Protein AF-A0A938VYP3-F1 (afdb_monomer)

Nearest PDB structures (foldseek):
  6oap-assembly1_A  TM=8.397E-01  e=4.674E-11  [Leptolyngbya] sp. JSC-1
  5w10-assembly2_C  TM=7.788E-01  e=7.130E-11  Leptospira interrogans serovar Copenhageni str. Fiocruz L1-130
  5w10-assembly1_D  TM=7.719E-01  e=9.076E-11  Leptospira interrogans serovar Copenhageni str. Fiocruz L1-130
  5w10-assembly2_B  TM=7.908E-01  e=1.024E-10  Leptospira interrogans serovar Copenhageni str. Fiocruz L1-130
  2qyb-assembly1_A-2  TM=8.464E-01  e=1.343E-07  Geobacter sulfurreducens PCA

Secondary structure (DSSP, 8-state):
-----HHHHHHHHHHHHHHHHHHHTS---HHHHHHHHHHHHHHHTT-SEEEEEEEPTTSSEEEEEEEES--HHHHTT-PEEGGG-HHHHHHHHH-S-EEES-TTT-TT-TTHHHHHHTT--EEEEEEEEETTEEEEEEEEEESS--PPPHHHHHHHHHHHHHHHHHHHHHHHHHHHHHHHHHHHHHHHTS-SS--

Foldseek 3Di:
DDDPDVVVLVVLLVVLLVVLVVLLPDPDDLLVSQQCLFVSLCVNVVAQKKFWWFQDPVNFWTATSYMDNFDPVLNPPGTDGCVQQQLFVCQQVVQAKDKDQALCPDNNGNCSPSCVVRQFGIKIWGFQDDPNGGGTIMITTHNHRDDQDPVSRVSRNSSSPSSSSSVVVNVVVVVVVVVVVVVVVVVVVDDDPDD

Structure (mmCIF, N/CA/C/O backbone):
data_AF-A0A938VYP3-F1
#
_entry.id   AF-A0A938VYP3-F1
#
loop_
_atom_site.group_PDB
_atom_site.id
_atom_site.type_symbol
_atom_site.label_atom_id
_atom_site.label_alt_id
_atom_site.label_comp_id
_atom_site.label_asym_id
_atom_site.label_entity_id
_atom_site.label_seq_id
_atom_site.pdbx_PDB_ins_code
_atom_site.Cartn_x
_atom_site.Cartn_y
_atom_site.Cartn_z
_atom_site.occupancy
_atom_site.B_iso_or_equiv
_atom_site.auth_seq_id
_atom_site.auth_comp_id
_atom_site.auth_asym_id
_atom_site.auth_atom_id
_atom_site.pdbx_PDB_model_num
ATOM 1 N N . MET A 1 1 ? -26.105 19.166 12.335 1.00 37.31 1 MET A N 1
ATOM 2 C CA . MET A 1 1 ? -26.816 18.684 11.136 1.00 37.31 1 MET A CA 1
ATOM 3 C C . MET A 1 1 ? -26.217 19.411 9.951 1.00 37.31 1 MET A C 1
ATOM 5 O O . MET A 1 1 ? -26.575 20.551 9.701 1.00 37.31 1 MET A O 1
ATOM 9 N N . THR A 1 2 ? -25.214 18.813 9.322 1.00 44.12 2 THR A N 1
ATOM 10 C CA . THR A 1 2 ? -24.699 19.240 8.019 1.00 44.12 2 THR A CA 1
ATOM 11 C C . THR A 1 2 ? -25.187 18.185 7.047 1.00 44.12 2 THR A C 1
ATOM 13 O O . THR A 1 2 ? -24.700 17.058 7.078 1.00 44.12 2 THR A O 1
ATOM 16 N N . GLU A 1 3 ? -26.239 18.509 6.302 1.00 46.25 3 GLU A N 1
ATOM 17 C CA . GLU A 1 3 ? -26.672 17.700 5.167 1.00 46.25 3 GLU A CA 1
ATOM 18 C C . GLU A 1 3 ? -25.554 17.753 4.129 1.00 46.25 3 GLU A C 1
ATOM 20 O O . GLU A 1 3 ? -25.252 18.806 3.564 1.00 46.25 3 GLU A O 1
ATOM 25 N N . ASP A 1 4 ? -24.876 16.624 3.970 1.00 53.06 4 ASP A N 1
ATOM 26 C CA . ASP A 1 4 ? -23.821 16.452 2.989 1.00 53.06 4 ASP A CA 1
ATOM 27 C C . ASP A 1 4 ? -24.499 16.344 1.616 1.00 53.06 4 ASP A C 1
ATOM 29 O O . ASP A 1 4 ? -25.241 15.398 1.348 1.00 53.06 4 ASP A O 1
ATOM 33 N N . ASN A 1 5 ? -24.366 17.389 0.794 1.00 54.16 5 ASN A N 1
ATOM 34 C CA . ASN A 1 5 ? -25.078 17.500 -0.478 1.00 54.16 5 ASN A CA 1
ATOM 35 C C . ASN A 1 5 ? -24.490 16.493 -1.490 1.00 54.16 5 ASN A C 1
ATOM 37 O O . ASN A 1 5 ? -23.339 16.682 -1.903 1.00 54.16 5 ASN A O 1
ATOM 41 N N . PRO A 1 6 ? -25.244 15.474 -1.943 1.00 53.16 6 PRO A N 1
ATOM 42 C CA . PRO A 1 6 ? -24.722 14.405 -2.800 1.00 53.16 6 PRO A CA 1
ATOM 43 C C . PRO A 1 6 ? -24.136 14.910 -4.129 1.00 53.16 6 PRO A C 1
ATOM 45 O O . PRO A 1 6 ? -23.194 14.317 -4.650 1.00 53.16 6 PRO A O 1
ATOM 48 N N . GLU A 1 7 ? -24.609 16.049 -4.647 1.00 52.50 7 GLU A N 1
ATOM 49 C CA . GLU A 1 7 ? -24.046 16.673 -5.854 1.00 52.50 7 GLU A CA 1
ATOM 50 C C . GLU A 1 7 ? -22.657 17.296 -5.630 1.00 52.50 7 GLU A C 1
ATOM 52 O O . GLU A 1 7 ? -21.813 17.245 -6.524 1.00 52.50 7 GLU A O 1
ATOM 57 N N . ARG A 1 8 ? -22.371 17.848 -4.437 1.00 56.66 8 ARG A N 1
ATOM 58 C CA . ARG A 1 8 ? -21.027 18.375 -4.107 1.00 56.66 8 ARG A CA 1
ATOM 59 C C . ARG A 1 8 ? -20.023 17.246 -3.926 1.00 56.66 8 ARG A C 1
ATOM 61 O O . ARG A 1 8 ? -18.908 17.354 -4.421 1.00 56.66 8 ARG A O 1
ATOM 68 N N . ILE A 1 9 ? -20.449 16.167 -3.276 1.00 59.59 9 ILE A N 1
ATOM 69 C CA . ILE A 1 9 ? -19.641 14.964 -3.061 1.00 59.59 9 ILE A CA 1
ATOM 70 C C . ILE A 1 9 ? -19.257 14.333 -4.410 1.00 59.59 9 ILE A C 1
ATOM 72 O O . ILE A 1 9 ? -18.089 14.042 -4.656 1.00 59.59 9 ILE A O 1
ATOM 76 N N . SER A 1 10 ? -20.220 14.203 -5.330 1.00 61.88 10 SER A N 1
ATOM 77 C CA . SER A 1 10 ? -19.967 13.677 -6.678 1.00 61.88 10 SER A CA 1
ATOM 78 C C . SER A 1 10 ? -19.008 14.551 -7.498 1.00 61.88 10 SER A C 1
ATOM 80 O O . SER A 1 10 ? -18.251 14.021 -8.311 1.00 61.88 10 SER A O 1
ATOM 82 N N . CYS A 1 11 ? -19.031 15.872 -7.301 1.00 61.53 11 CYS A N 1
ATOM 83 C CA . CYS A 1 11 ? -18.150 16.808 -8.000 1.00 61.53 11 CYS A CA 1
ATOM 84 C C . CYS A 1 11 ? -16.711 16.747 -7.456 1.00 61.53 11 CYS A C 1
ATOM 86 O O . CYS A 1 11 ? -15.765 16.670 -8.236 1.00 61.53 11 CYS A O 1
ATOM 88 N N . ASP A 1 12 ? -16.542 16.666 -6.132 1.00 70.94 12 ASP A N 1
ATOM 89 C CA . ASP A 1 12 ? -15.226 16.502 -5.493 1.00 70.94 12 ASP A CA 1
ATOM 90 C C . ASP A 1 12 ? -14.566 15.162 -5.860 1.00 70.94 12 ASP A C 1
ATOM 92 O O . ASP A 1 12 ? -13.354 15.099 -6.102 1.00 70.94 12 ASP A O 1
ATOM 96 N N . TYR A 1 13 ? -15.349 14.082 -5.965 1.00 71.31 13 TYR A N 1
ATOM 97 C CA . TYR A 1 13 ? -14.835 12.795 -6.438 1.00 71.31 13 TYR A CA 1
ATOM 98 C C . TYR A 1 13 ? -14.432 12.834 -7.908 1.00 71.31 13 TYR A C 1
ATOM 100 O O . TYR A 1 13 ? -13.392 12.277 -8.266 1.00 71.31 13 TYR A O 1
ATOM 108 N N . PHE A 1 14 ? -15.204 13.521 -8.751 1.00 75.31 14 PHE A N 1
ATOM 109 C CA . PHE A 1 14 ? -14.860 13.690 -10.156 1.00 75.31 14 PHE A CA 1
ATOM 110 C C . PHE A 1 14 ? -13.583 14.517 -10.331 1.00 75.31 14 PHE A C 1
ATOM 112 O O . PHE A 1 14 ? -12.704 14.108 -11.081 1.00 75.31 14 PHE A O 1
ATOM 119 N N . GLU A 1 15 ? -13.424 15.619 -9.597 1.00 73.62 15 GLU A N 1
ATOM 120 C CA . GLU A 1 15 ? -12.201 16.434 -9.616 1.00 73.62 15 GLU A CA 1
ATOM 121 C C . GLU A 1 15 ? -10.982 15.655 -9.110 1.00 73.62 15 GLU A C 1
ATOM 123 O O . GLU A 1 15 ? -9.895 15.734 -9.687 1.00 73.62 15 GLU A O 1
ATOM 128 N N . THR A 1 16 ? -11.162 14.825 -8.080 1.00 75.38 16 THR A N 1
ATOM 129 C CA . THR A 1 16 ? -10.102 13.938 -7.582 1.00 75.38 16 THR A CA 1
ATOM 130 C C . THR A 1 16 ? -9.709 12.909 -8.641 1.00 75.38 16 THR A C 1
ATOM 132 O O . THR A 1 16 ? -8.526 12.766 -8.959 1.00 75.38 16 THR A O 1
ATOM 135 N N . LEU A 1 17 ? -10.689 12.224 -9.237 1.00 78.50 17 LEU A N 1
ATOM 136 C CA . LEU A 1 17 ? -10.468 11.233 -10.289 1.00 78.50 17 LEU A CA 1
ATOM 137 C C . LEU A 1 17 ? -9.818 11.864 -11.526 1.00 78.50 17 LEU A C 1
ATOM 139 O O . LEU A 1 17 ? -8.884 11.304 -12.097 1.00 78.50 17 LEU A O 1
ATOM 143 N N . TYR A 1 18 ? -10.276 13.050 -11.914 1.00 70.62 18 TYR A N 1
ATOM 144 C CA . TYR A 1 18 ? -9.763 13.804 -13.048 1.00 70.62 18 TYR A CA 1
ATOM 145 C C . TYR A 1 18 ? -8.333 14.300 -12.805 1.00 70.62 18 TYR A C 1
ATOM 147 O O . TYR A 1 18 ? -7.473 14.174 -13.682 1.00 70.62 18 TYR A O 1
ATOM 155 N N . GLY A 1 19 ? -8.036 14.781 -11.596 1.00 68.44 19 GLY A N 1
ATOM 156 C CA . GLY A 1 19 ? -6.684 15.127 -11.166 1.00 68.44 19 GLY A CA 1
ATOM 157 C C . GLY A 1 19 ? -5.733 13.933 -11.249 1.00 68.44 19 GLY A C 1
ATOM 158 O O . GLY A 1 19 ? -4.632 14.054 -11.794 1.00 68.44 19 GLY A O 1
ATOM 159 N N . VAL A 1 20 ? -6.176 12.759 -10.789 1.00 71.56 20 VAL A N 1
ATOM 160 C CA . VAL A 1 20 ? -5.411 11.509 -10.898 1.00 71.56 20 VAL A CA 1
ATOM 161 C C . VAL A 1 20 ? -5.222 11.111 -12.366 1.00 71.56 20 VAL A C 1
ATOM 163 O O . VAL A 1 20 ? -4.089 10.902 -12.792 1.00 71.56 20 VAL A O 1
ATOM 166 N N . ALA A 1 21 ? -6.282 11.083 -13.176 1.00 62.66 21 ALA A N 1
ATOM 167 C CA . ALA A 1 21 ? -6.223 10.683 -14.584 1.00 62.66 21 ALA A CA 1
ATOM 168 C C . ALA A 1 21 ? -5.298 11.581 -15.425 1.00 62.66 21 ALA A C 1
ATOM 170 O O . ALA A 1 21 ? -4.508 11.092 -16.235 1.00 62.66 21 ALA A O 1
ATOM 171 N N . ARG A 1 22 ? -5.337 12.900 -15.202 1.00 57.78 22 ARG A N 1
ATOM 172 C CA . ARG A 1 22 ? -4.443 13.859 -15.869 1.00 57.78 22 ARG A CA 1
ATOM 173 C C . ARG A 1 22 ? -2.982 13.658 -15.463 1.00 57.78 22 ARG A C 1
ATOM 175 O O . ARG A 1 22 ? -2.087 13.819 -16.288 1.00 57.78 22 ARG A O 1
ATOM 182 N N . THR A 1 23 ? -2.750 13.291 -14.209 1.00 59.72 23 THR A N 1
ATOM 183 C CA . THR A 1 23 ? -1.413 13.062 -13.653 1.00 59.72 23 THR A CA 1
ATOM 184 C C . THR A 1 23 ? -0.774 11.805 -14.235 1.00 59.72 23 THR A C 1
ATOM 186 O O . THR A 1 23 ? 0.379 11.854 -14.661 1.00 59.72 23 THR A O 1
ATOM 189 N N . VAL A 1 24 ? -1.545 10.717 -14.342 1.00 60.44 24 VAL A N 1
ATOM 190 C CA . VAL A 1 24 ? -1.126 9.448 -14.966 1.00 60.44 24 VAL A CA 1
ATOM 191 C C . VAL A 1 24 ? -0.651 9.643 -16.414 1.00 60.44 24 VAL A C 1
ATOM 193 O O . VAL A 1 24 ? 0.182 8.879 -16.891 1.00 60.44 24 VAL A O 1
ATOM 196 N N . ASN A 1 25 ? -1.142 10.677 -17.104 1.00 50.16 25 ASN A N 1
ATOM 197 C CA . ASN A 1 25 ? -0.875 10.931 -18.521 1.00 50.16 25 ASN A CA 1
ATOM 198 C C . ASN A 1 25 ? 0.228 11.980 -18.788 1.00 50.16 25 ASN A C 1
ATOM 200 O O . ASN A 1 25 ? 0.445 12.385 -19.928 1.00 50.16 25 ASN A O 1
ATOM 204 N N . SER A 1 26 ? 0.921 12.463 -17.753 1.00 44.84 26 SER A N 1
ATOM 205 C CA . SER A 1 26 ? 2.031 13.414 -17.902 1.00 44.84 26 SER A CA 1
ATOM 206 C C . SER A 1 26 ? 3.374 12.716 -17.691 1.00 44.84 26 SER A C 1
ATOM 208 O O . SER A 1 26 ? 3.468 11.794 -16.888 1.00 44.84 26 SER A O 1
ATOM 210 N N . SER A 1 27 ? 4.416 13.148 -18.408 1.00 48.34 27 SER A N 1
ATOM 211 C CA . SER A 1 27 ? 5.794 12.623 -18.353 1.00 48.34 27 SER A CA 1
ATOM 212 C C . SER A 1 27 ? 6.515 12.927 -17.025 1.00 48.34 27 SER A C 1
ATOM 214 O O . SER A 1 27 ? 7.671 13.354 -17.019 1.00 48.34 27 SER A O 1
ATOM 216 N N . LEU A 1 28 ? 5.807 12.810 -15.905 1.00 52.75 28 LEU A N 1
ATOM 217 C CA . LEU A 1 28 ? 6.298 13.058 -14.563 1.00 52.75 28 LEU A CA 1
ATOM 218 C C . LEU A 1 28 ? 6.982 11.808 -14.019 1.00 52.75 28 LEU A C 1
ATOM 220 O O . LEU A 1 28 ? 6.577 10.677 -14.283 1.00 52.75 28 LEU A O 1
ATOM 224 N N . ASP A 1 29 ? 8.019 12.055 -13.226 1.00 69.69 29 ASP A N 1
ATOM 225 C CA . ASP A 1 29 ? 8.652 11.071 -12.361 1.00 69.69 29 ASP A CA 1
ATOM 226 C C . ASP A 1 29 ? 7.563 10.302 -11.597 1.00 69.69 29 ASP A C 1
ATOM 228 O O . ASP A 1 29 ? 6.769 10.894 -10.859 1.00 69.69 29 ASP A O 1
ATOM 232 N N . VAL A 1 30 ? 7.516 8.985 -11.801 1.00 75.00 30 VAL A N 1
ATOM 233 C CA . VAL A 1 30 ? 6.558 8.057 -11.185 1.00 75.00 30 VAL A CA 1
ATOM 234 C C . VAL A 1 30 ? 6.438 8.332 -9.690 1.00 75.00 30 VAL A C 1
ATOM 236 O O . VAL A 1 30 ? 5.334 8.346 -9.152 1.00 75.00 30 VAL A O 1
ATOM 239 N N . MET A 1 31 ? 7.548 8.655 -9.024 1.00 75.62 31 MET A N 1
ATOM 240 C CA . MET A 1 31 ? 7.572 8.953 -7.595 1.00 75.62 31 MET A CA 1
ATOM 241 C C . MET A 1 31 ? 6.709 10.164 -7.225 1.00 75.62 31 MET A C 1
ATOM 243 O O . MET A 1 31 ? 6.033 10.140 -6.196 1.00 75.62 31 MET A O 1
ATOM 247 N N . GLN A 1 32 ? 6.670 11.203 -8.064 1.00 82.25 32 GLN A N 1
ATOM 248 C CA . GLN A 1 32 ? 5.808 12.368 -7.844 1.00 82.25 32 GLN A CA 1
ATOM 249 C C . GLN A 1 32 ? 4.329 12.003 -7.981 1.00 82.25 32 GLN A C 1
ATOM 251 O O . GLN A 1 32 ? 3.513 12.446 -7.172 1.00 82.25 32 GLN A O 1
ATOM 256 N N . ILE A 1 33 ? 3.989 11.150 -8.951 1.00 84.19 33 ILE A N 1
ATOM 257 C CA . ILE A 1 33 ? 2.624 10.646 -9.141 1.00 84.19 33 ILE A CA 1
ATOM 258 C C . ILE A 1 33 ? 2.182 9.843 -7.916 1.00 84.19 33 ILE A C 1
ATOM 260 O O . ILE A 1 33 ? 1.134 10.131 -7.337 1.00 84.19 33 ILE A O 1
ATOM 264 N N . LEU A 1 34 ? 3.000 8.886 -7.469 1.00 87.50 34 LEU A N 1
ATOM 265 C CA . LEU A 1 34 ? 2.686 8.078 -6.288 1.00 87.50 34 LEU A CA 1
ATOM 266 C C . LEU A 1 34 ? 2.541 8.943 -5.035 1.00 87.50 34 LEU A C 1
ATOM 268 O O . LEU A 1 34 ? 1.649 8.696 -4.223 1.00 87.50 34 LEU A O 1
ATOM 272 N N . GLN A 1 35 ? 3.379 9.973 -4.890 1.00 91.19 35 GLN A N 1
ATOM 273 C CA . GLN A 1 35 ? 3.303 10.895 -3.762 1.00 91.19 35 GLN A CA 1
ATOM 274 C C . GLN A 1 35 ? 2.012 11.724 -3.777 1.00 91.19 35 GLN A C 1
ATOM 276 O O . GLN A 1 35 ? 1.383 11.874 -2.727 1.00 91.19 35 GLN A O 1
ATOM 281 N N . MET A 1 36 ? 1.595 12.220 -4.946 1.00 90.56 36 MET A N 1
ATOM 282 C CA . MET A 1 36 ? 0.323 12.931 -5.098 1.00 90.56 36 MET A CA 1
ATOM 283 C C . MET A 1 36 ? -0.870 12.025 -4.801 1.00 90.56 36 MET A C 1
ATOM 285 O O . MET A 1 36 ? -1.791 12.441 -4.103 1.00 90.56 36 MET A O 1
ATOM 289 N N . ILE A 1 37 ? -0.839 10.774 -5.265 1.00 92.69 37 ILE A N 1
ATOM 290 C CA . ILE A 1 37 ? -1.899 9.799 -4.999 1.00 92.69 37 ILE A CA 1
ATOM 291 C C . ILE A 1 37 ? -2.088 9.609 -3.494 1.00 92.69 37 ILE A C 1
ATOM 293 O O . ILE A 1 37 ? -3.204 9.761 -2.991 1.00 92.69 37 ILE A O 1
ATOM 297 N N . VAL A 1 38 ? -1.017 9.310 -2.750 1.00 95.62 38 VAL A N 1
ATOM 298 C CA . VAL A 1 38 ? -1.146 9.052 -1.307 1.00 95.62 38 VAL A CA 1
ATOM 299 C C . VAL A 1 38 ? -1.579 10.300 -0.535 1.00 95.62 38 VAL A C 1
ATOM 301 O O . VAL A 1 38 ? -2.366 10.172 0.402 1.00 95.62 38 VAL A O 1
ATOM 304 N N . SER A 1 39 ? -1.138 11.505 -0.921 1.00 96.44 39 SER A N 1
ATOM 305 C CA . SER A 1 39 ? -1.596 12.732 -0.256 1.00 96.44 39 SER A CA 1
ATOM 306 C C . SER A 1 39 ? -3.059 13.049 -0.566 1.00 96.44 39 SER A C 1
ATOM 308 O O . SER A 1 39 ? -3.822 13.325 0.356 1.00 96.44 39 SER A O 1
ATOM 310 N N . SER A 1 40 ? -3.480 12.950 -1.830 1.00 94.25 40 SER A N 1
ATOM 311 C CA . SER A 1 40 ? -4.872 13.192 -2.233 1.00 94.25 40 SER A CA 1
ATOM 312 C C . SER A 1 40 ? -5.830 12.183 -1.603 1.00 94.25 40 SER A C 1
ATOM 314 O O . SER A 1 40 ? -6.857 12.581 -1.066 1.00 94.25 40 SER A O 1
ATOM 316 N N . THR A 1 41 ? -5.457 10.900 -1.566 1.00 95.62 41 THR A N 1
ATOM 317 C CA . THR A 1 41 ? -6.257 9.843 -0.919 1.00 95.62 41 THR A CA 1
ATOM 318 C C . THR A 1 41 ? -6.453 10.124 0.567 1.00 95.62 41 THR A C 1
ATOM 320 O O . THR A 1 41 ? -7.566 10.037 1.082 1.00 95.62 41 THR A O 1
ATOM 323 N N . ALA A 1 42 ? -5.370 10.478 1.271 1.00 96.94 42 ALA A N 1
ATOM 324 C CA . ALA A 1 42 ? -5.439 10.745 2.702 1.00 96.94 42 ALA A CA 1
ATOM 325 C C . ALA A 1 42 ? -6.345 11.943 3.022 1.00 96.94 42 ALA A C 1
ATOM 327 O O . ALA A 1 42 ? -7.121 11.886 3.977 1.00 96.94 42 ALA A O 1
ATOM 328 N N . ASN A 1 43 ? -6.264 12.996 2.203 1.00 95.75 43 ASN A N 1
ATOM 329 C CA . ASN A 1 43 ? -7.073 14.200 2.353 1.00 95.75 43 ASN A CA 1
ATOM 330 C C . ASN A 1 43 ? -8.549 13.943 2.020 1.00 95.75 43 ASN A C 1
ATOM 332 O O . ASN A 1 43 ? -9.409 14.294 2.823 1.00 95.75 43 ASN A O 1
ATOM 336 N N . ALA A 1 44 ? -8.842 13.284 0.893 1.00 93.44 44 ALA A N 1
ATOM 337 C CA . ALA A 1 44 ? -10.210 12.996 0.453 1.00 93.44 44 ALA A CA 1
ATOM 338 C C . ALA A 1 44 ? -10.987 12.152 1.477 1.00 93.44 44 ALA A C 1
ATOM 340 O O . ALA A 1 44 ? -12.147 12.426 1.761 1.00 93.44 44 ALA A O 1
ATOM 341 N N . LEU A 1 45 ? -10.327 11.167 2.093 1.00 94.94 45 LEU A N 1
ATOM 342 C CA . LEU A 1 45 ? -10.935 10.310 3.118 1.00 94.94 45 LEU A CA 1
ATOM 343 C C . LEU A 1 45 ? -10.850 10.903 4.536 1.00 94.94 45 LEU A C 1
ATOM 345 O O . LEU A 1 45 ? -11.366 10.312 5.486 1.00 94.94 45 LEU A O 1
ATOM 349 N N . SER A 1 46 ? -10.179 12.049 4.709 1.00 95.62 46 SER A N 1
ATOM 350 C CA . SER A 1 46 ? -9.903 12.665 6.017 1.00 95.62 46 SER A CA 1
ATOM 351 C C . SER A 1 46 ? -9.284 11.687 7.028 1.00 95.62 46 SER A C 1
ATOM 353 O O . SER A 1 46 ? -9.658 11.633 8.203 1.00 95.62 46 SER A O 1
ATOM 355 N N . VAL A 1 47 ? -8.328 10.879 6.568 1.00 97.56 47 VAL A N 1
ATOM 356 C CA . VAL A 1 47 ? -7.666 9.848 7.379 1.00 97.56 47 VAL A CA 1
ATOM 357 C C . VAL A 1 47 ? -6.319 10.326 7.927 1.00 97.56 47 VAL A C 1
ATOM 359 O O . VAL A 1 47 ? -5.822 11.399 7.592 1.00 97.56 47 VAL A O 1
ATOM 362 N N . LYS A 1 48 ? -5.687 9.529 8.800 1.00 97.50 48 LYS A N 1
ATOM 363 C CA . LYS A 1 48 ? -4.369 9.864 9.363 1.00 97.50 48 LYS A CA 1
ATOM 364 C C . LYS A 1 48 ? -3.301 9.954 8.288 1.00 97.50 48 LYS A C 1
ATOM 366 O O . LYS A 1 48 ? -2.466 10.856 8.325 1.00 97.50 48 LYS A O 1
ATOM 371 N N . ALA A 1 49 ? -3.269 8.934 7.446 1.00 98.06 49 ALA A N 1
ATOM 372 C CA . ALA A 1 49 ? -2.160 8.668 6.563 1.00 98.06 49 ALA A CA 1
ATOM 373 C C . ALA A 1 49 ? -2.587 7.742 5.428 1.00 98.06 49 ALA A C 1
ATOM 375 O O . ALA A 1 49 ? -3.578 7.016 5.532 1.00 98.06 49 ALA A O 1
ATOM 376 N N . CYS A 1 50 ? -1.768 7.716 4.385 1.00 98.12 50 CYS A N 1
ATOM 377 C CA . CYS A 1 50 ? -1.871 6.763 3.294 1.00 98.12 50 CYS A CA 1
ATOM 378 C C . CYS A 1 50 ? -0.466 6.346 2.843 1.00 98.12 50 CYS A C 1
ATOM 380 O O . CYS A 1 50 ? 0.485 7.126 2.945 1.00 98.12 50 CYS A O 1
ATOM 382 N N . SER A 1 51 ? -0.302 5.114 2.368 1.00 97.19 51 SER A N 1
ATOM 383 C CA . SER A 1 51 ? 0.963 4.658 1.792 1.00 97.19 51 SER A CA 1
ATOM 384 C C . SER A 1 51 ? 0.766 3.652 0.677 1.00 97.19 51 SER A C 1
ATOM 386 O O . SER A 1 51 ? -0.086 2.777 0.788 1.00 97.19 51 SER A O 1
ATOM 388 N N . LEU A 1 52 ? 1.657 3.695 -0.304 1.00 96.44 52 LEU A N 1
ATOM 389 C CA . LEU A 1 52 ? 1.838 2.654 -1.303 1.00 96.44 52 LEU A CA 1
ATOM 390 C C . LEU A 1 52 ? 3.049 1.805 -0.921 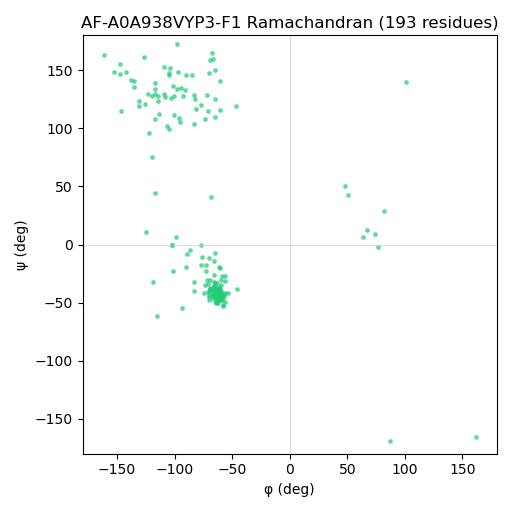1.00 96.44 52 LEU A C 1
ATOM 392 O O . LEU A 1 52 ? 4.145 2.334 -0.691 1.00 96.44 52 LEU A O 1
ATOM 396 N N . ARG A 1 53 ? 2.859 0.487 -0.873 1.00 95.38 53 ARG A N 1
ATOM 397 C CA . ARG A 1 53 ? 3.950 -0.480 -0.766 1.00 95.38 53 ARG A CA 1
ATOM 398 C C . ARG A 1 53 ? 3.991 -1.363 -2.001 1.00 95.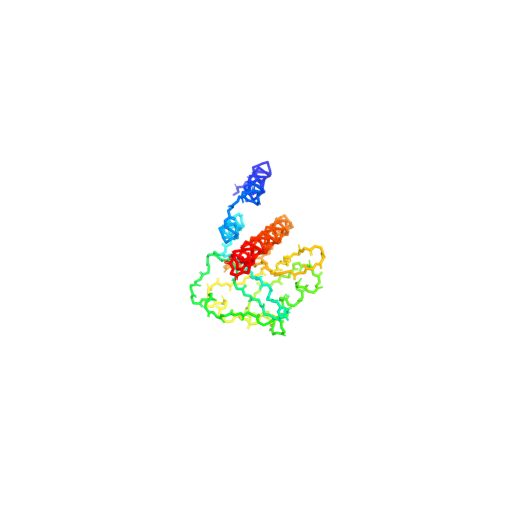38 53 ARG A C 1
ATOM 400 O O . ARG A 1 53 ? 2.975 -1.928 -2.378 1.00 95.38 53 ARG A O 1
ATOM 407 N N . LEU A 1 54 ? 5.160 -1.484 -2.612 1.00 95.00 54 LEU A N 1
ATOM 408 C CA . LEU A 1 54 ? 5.368 -2.224 -3.851 1.00 95.00 54 LEU A CA 1
ATOM 409 C C . LEU A 1 54 ? 5.974 -3.587 -3.548 1.00 95.00 54 LEU A C 1
ATOM 411 O O . LEU A 1 54 ? 6.900 -3.688 -2.738 1.00 95.00 54 LEU A O 1
ATOM 415 N N . LEU A 1 55 ? 5.453 -4.617 -4.204 1.00 95.56 55 LEU A N 1
ATOM 416 C CA . LEU A 1 55 ? 5.985 -5.965 -4.101 1.00 95.56 55 LEU A CA 1
ATOM 417 C C . LEU A 1 55 ? 7.318 -6.031 -4.847 1.00 95.56 55 LEU A C 1
ATOM 419 O O . LEU A 1 55 ? 7.432 -5.589 -5.995 1.00 95.56 55 LEU A O 1
ATOM 423 N N . GLY A 1 56 ? 8.339 -6.533 -4.159 1.00 91.75 56 GLY A N 1
ATOM 424 C CA . GLY A 1 56 ? 9.658 -6.741 -4.728 1.00 91.75 56 GLY A CA 1
ATOM 425 C C . GLY A 1 56 ? 9.663 -7.843 -5.794 1.00 91.75 56 GLY A C 1
ATOM 426 O O . GLY A 1 56 ? 8.741 -8.658 -5.855 1.00 91.75 56 GLY A O 1
ATOM 427 N N . PRO A 1 57 ? 10.732 -7.929 -6.607 1.00 86.44 57 PRO A N 1
ATOM 428 C CA . PRO A 1 57 ? 10.880 -8.978 -7.621 1.00 86.44 57 PRO A CA 1
ATOM 429 C C . PRO A 1 57 ? 10.907 -10.400 -7.045 1.00 86.44 57 PRO A C 1
ATOM 431 O O . PRO A 1 57 ? 10.677 -11.362 -7.768 1.00 86.44 57 PRO A O 1
ATOM 434 N N . ASP A 1 58 ? 11.211 -10.536 -5.753 1.00 90.56 58 ASP A N 1
ATOM 435 C CA . ASP A 1 58 ? 11.205 -11.812 -5.039 1.00 90.56 58 ASP A CA 1
ATOM 436 C C . ASP A 1 58 ? 9.796 -12.320 -4.696 1.00 90.56 58 ASP A C 1
ATOM 438 O O . ASP A 1 58 ? 9.658 -13.465 -4.264 1.00 90.56 58 ASP A O 1
ATOM 442 N N . GLY A 1 59 ? 8.764 -11.483 -4.860 1.00 89.75 59 GLY A N 1
ATOM 443 C CA . GLY A 1 59 ? 7.382 -11.795 -4.502 1.00 89.75 59 GLY A CA 1
ATOM 444 C C . GLY A 1 59 ? 7.142 -11.954 -2.997 1.00 89.75 59 GLY A C 1
ATOM 445 O O . GLY A 1 59 ? 6.103 -12.475 -2.603 1.00 89.75 59 GLY A O 1
ATOM 446 N N . ARG A 1 60 ? 8.096 -11.551 -2.148 1.00 93.19 60 ARG A N 1
ATOM 447 C CA . ARG A 1 60 ? 8.083 -11.815 -0.698 1.00 93.19 60 ARG A CA 1
ATOM 448 C C . ARG A 1 60 ? 8.054 -10.551 0.140 1.00 93.19 60 ARG A C 1
ATOM 450 O O . ARG A 1 60 ? 7.471 -10.560 1.220 1.00 93.19 60 ARG A O 1
ATOM 457 N N . HIS A 1 61 ? 8.666 -9.474 -0.343 1.00 95.56 61 HIS A N 1
ATOM 458 C CA . HIS A 1 61 ? 8.841 -8.261 0.448 1.00 95.56 61 HIS A CA 1
ATOM 459 C C . HIS A 1 61 ? 8.109 -7.060 -0.150 1.00 95.56 61 HIS A C 1
ATOM 461 O O . HIS A 1 61 ? 8.205 -6.773 -1.342 1.00 95.56 61 HIS A O 1
ATOM 467 N N . LEU A 1 62 ? 7.405 -6.321 0.707 1.00 95.44 62 LEU A N 1
ATOM 468 C CA . LEU A 1 62 ? 6.709 -5.078 0.381 1.00 95.44 62 LEU A CA 1
ATOM 469 C C . LEU A 1 62 ? 7.534 -3.859 0.821 1.00 95.44 62 LEU A C 1
ATOM 471 O O . LEU A 1 62 ? 7.657 -3.566 2.020 1.00 95.44 62 LEU A O 1
ATOM 475 N N . PHE A 1 63 ? 8.043 -3.107 -0.152 1.00 93.06 63 PHE A N 1
ATOM 476 C CA . PHE A 1 63 ? 8.876 -1.915 0.038 1.00 93.06 63 PHE A CA 1
ATOM 477 C C . PHE A 1 63 ? 8.045 -0.635 -0.046 1.00 93.06 63 PHE A C 1
ATOM 479 O O . PHE A 1 63 ? 7.067 -0.584 -0.782 1.00 93.06 63 PHE A O 1
ATOM 486 N N . PHE A 1 64 ? 8.418 0.421 0.680 1.00 90.00 64 PHE A N 1
ATOM 487 C CA . PHE A 1 64 ? 7.748 1.716 0.521 1.00 90.00 64 PHE A CA 1
ATOM 488 C C . PHE A 1 64 ? 7.993 2.290 -0.878 1.00 90.00 64 PHE A C 1
ATOM 490 O O . PHE A 1 64 ? 9.142 2.473 -1.269 1.00 90.00 64 PHE A O 1
ATOM 497 N N . GLY A 1 65 ? 6.909 2.609 -1.589 1.00 88.62 65 GLY A N 1
ATOM 498 C CA . GLY A 1 65 ? 6.951 3.434 -2.798 1.00 88.62 65 GLY A CA 1
ATOM 499 C C . GLY A 1 65 ? 6.700 4.904 -2.464 1.00 88.62 65 GLY A C 1
ATOM 500 O O . GLY A 1 65 ? 7.529 5.760 -2.744 1.00 88.62 65 GLY A O 1
ATOM 501 N N . ALA A 1 66 ? 5.581 5.189 -1.792 1.00 92.81 66 ALA A N 1
ATOM 502 C CA . ALA A 1 66 ? 5.209 6.537 -1.359 1.00 92.81 66 ALA A CA 1
ATOM 503 C C . ALA A 1 66 ? 4.431 6.505 -0.038 1.00 92.81 66 ALA A C 1
ATOM 505 O O . ALA A 1 66 ? 3.801 5.500 0.305 1.00 92.81 66 ALA A O 1
ATOM 506 N N . ALA A 1 67 ? 4.460 7.605 0.715 1.00 95.56 67 ALA A N 1
ATOM 507 C CA . ALA A 1 67 ? 3.701 7.733 1.955 1.00 95.56 67 ALA A CA 1
ATOM 508 C C . ALA A 1 67 ? 3.348 9.190 2.274 1.00 95.56 67 ALA A C 1
ATOM 510 O O . ALA A 1 67 ? 4.115 10.111 2.002 1.00 95.56 67 ALA A O 1
ATOM 511 N N . TYR A 1 68 ? 2.209 9.386 2.930 1.00 96.94 68 TYR A N 1
ATOM 512 C CA . TYR A 1 68 ? 1.760 10.666 3.468 1.00 96.94 68 TYR A CA 1
ATOM 513 C C . TYR A 1 68 ? 1.213 10.476 4.888 1.00 96.94 68 TYR A C 1
ATOM 515 O O . TYR A 1 68 ? 0.553 9.479 5.163 1.00 96.94 68 TYR A O 1
ATOM 523 N N . GLY A 1 69 ? 1.499 11.411 5.800 1.00 96.88 69 GLY A N 1
ATOM 524 C CA . GLY A 1 69 ? 0.958 11.423 7.172 1.00 96.88 69 GLY A CA 1
ATOM 525 C C . GLY A 1 69 ? 1.578 10.435 8.178 1.00 96.88 69 GLY A C 1
ATOM 526 O O . GLY A 1 69 ? 1.194 10.445 9.348 1.00 96.88 69 GLY A O 1
ATOM 527 N N . LEU A 1 70 ? 2.533 9.597 7.756 1.00 96.31 70 LEU A N 1
ATOM 528 C CA . LEU A 1 70 ? 3.295 8.689 8.633 1.00 96.31 70 LEU A CA 1
ATOM 529 C C . LEU A 1 70 ? 4.569 9.363 9.155 1.00 96.31 70 LEU A C 1
ATOM 531 O O . LEU A 1 70 ? 5.208 10.102 8.405 1.00 96.31 70 LEU A O 1
ATOM 535 N N . SER A 1 71 ? 4.999 9.068 10.384 1.00 95.44 71 SER A N 1
ATOM 536 C CA . SER A 1 71 ? 6.296 9.531 10.901 1.00 95.44 71 SER A CA 1
ATOM 537 C C . SER A 1 71 ? 7.493 8.906 10.168 1.00 95.44 71 SER A C 1
ATOM 539 O O . SER A 1 71 ? 7.396 7.849 9.539 1.00 95.44 71 SER A O 1
ATOM 541 N N . ALA A 1 72 ? 8.662 9.548 10.262 1.00 90.44 72 ALA A N 1
ATOM 542 C CA . ALA A 1 72 ? 9.902 8.987 9.724 1.00 90.44 72 ALA A CA 1
ATOM 543 C C . ALA A 1 72 ? 10.283 7.661 10.408 1.00 90.44 72 ALA A C 1
ATOM 545 O O . ALA A 1 72 ? 10.700 6.732 9.720 1.00 90.44 72 ALA A O 1
ATOM 546 N N . GLY A 1 73 ? 10.073 7.548 11.726 1.00 90.44 73 GLY A N 1
ATOM 547 C CA . GLY A 1 73 ? 10.352 6.329 12.489 1.00 90.44 73 GLY A CA 1
ATOM 548 C C . GLY A 1 73 ? 9.499 5.150 12.025 1.00 90.44 73 GLY A C 1
ATOM 549 O O . GLY A 1 73 ? 10.029 4.083 11.723 1.00 90.44 73 GLY A O 1
ATOM 550 N N . TYR A 1 74 ? 8.195 5.365 11.838 1.00 91.25 74 TYR A N 1
ATOM 551 C CA . TYR A 1 74 ? 7.303 4.315 11.347 1.00 91.25 74 TYR A CA 1
ATOM 552 C C . TYR A 1 74 ? 7.628 3.885 9.906 1.00 91.25 74 TYR A C 1
ATOM 554 O O . TYR A 1 74 ? 7.478 2.713 9.548 1.00 91.25 74 TYR A O 1
ATOM 562 N N . ARG A 1 75 ? 8.121 4.809 9.067 1.00 89.06 75 ARG A N 1
ATOM 563 C CA . ARG A 1 75 ? 8.603 4.480 7.714 1.00 89.06 75 ARG A CA 1
ATOM 564 C C . ARG A 1 75 ? 9.925 3.707 7.717 1.00 89.06 75 ARG A C 1
ATOM 566 O O . ARG A 1 75 ? 10.139 2.880 6.836 1.00 89.06 75 ARG A O 1
ATOM 573 N N . ALA A 1 76 ? 10.783 3.939 8.707 1.00 87.00 76 ALA A N 1
ATOM 574 C CA . ALA A 1 76 ? 12.111 3.335 8.804 1.00 87.00 76 ALA A CA 1
ATOM 575 C C . ALA A 1 76 ? 12.114 1.869 9.280 1.00 87.00 76 ALA A C 1
ATOM 577 O O . ALA A 1 76 ? 13.176 1.257 9.330 1.00 87.00 76 ALA A O 1
ATOM 578 N N . LYS A 1 77 ? 10.949 1.266 9.567 1.00 84.50 77 LYS A N 1
ATOM 579 C CA . LYS A 1 77 ? 10.839 -0.143 10.003 1.00 84.50 77 LYS A CA 1
ATOM 580 C C . LYS A 1 77 ? 11.258 -1.187 8.958 1.00 84.50 77 LYS A C 1
ATOM 582 O O . LYS A 1 77 ? 11.299 -2.372 9.266 1.00 84.50 77 LYS A O 1
ATOM 587 N N . GLY A 1 78 ? 11.533 -0.752 7.728 1.00 86.81 78 GLY A N 1
ATOM 588 C CA . GLY A 1 78 ? 11.976 -1.612 6.638 1.00 86.81 78 GLY A CA 1
ATOM 589 C C . GLY A 1 78 ? 10.841 -2.254 5.824 1.00 86.81 78 GLY A C 1
ATOM 590 O O . GLY A 1 78 ? 9.669 -1.836 5.906 1.00 86.81 78 GLY A O 1
ATOM 591 N N . PRO A 1 79 ? 11.195 -3.227 4.964 1.00 91.25 79 PRO A N 1
ATOM 592 C CA . PRO A 1 79 ? 10.228 -3.977 4.177 1.00 91.25 79 PRO A CA 1
ATOM 593 C C . PRO A 1 79 ? 9.321 -4.824 5.074 1.00 91.25 79 PRO A C 1
ATOM 595 O O . PRO A 1 79 ? 9.718 -5.260 6.150 1.00 91.25 79 PRO A O 1
ATOM 598 N N . VAL A 1 80 ? 8.091 -5.048 4.616 1.00 92.00 80 VAL A N 1
ATOM 599 C CA . VAL A 1 80 ? 7.165 -5.998 5.249 1.00 92.00 80 VAL A CA 1
ATOM 600 C C . VAL A 1 80 ? 7.343 -7.344 4.558 1.00 92.00 80 VAL A C 1
ATOM 602 O O . VAL A 1 80 ? 7.277 -7.401 3.332 1.00 92.00 80 VAL A O 1
ATOM 605 N N . ASP A 1 81 ? 7.562 -8.402 5.330 1.00 93.31 81 ASP A N 1
ATOM 606 C CA . ASP A 1 81 ? 7.558 -9.772 4.821 1.00 93.31 81 ASP A CA 1
ATOM 607 C C . ASP A 1 81 ? 6.111 -10.269 4.720 1.00 93.31 81 ASP A C 1
ATOM 609 O O . ASP A 1 81 ? 5.407 -10.387 5.726 1.00 93.31 81 ASP A O 1
ATOM 613 N N . VAL A 1 82 ? 5.663 -10.553 3.496 1.00 93.62 82 VAL A N 1
ATOM 614 C CA . VAL A 1 82 ? 4.296 -11.005 3.204 1.00 93.62 82 VAL A CA 1
ATOM 615 C C . VAL A 1 82 ? 3.972 -12.311 3.934 1.00 93.62 82 VAL A C 1
ATOM 617 O O . VAL A 1 82 ? 2.831 -12.512 4.342 1.00 93.62 82 VAL A O 1
ATOM 620 N N . ALA A 1 83 ? 4.957 -13.183 4.176 1.00 91.06 83 ALA A N 1
ATOM 621 C CA . ALA A 1 83 ? 4.732 -14.434 4.899 1.00 91.06 83 ALA A CA 1
ATOM 622 C C . ALA A 1 83 ? 4.340 -14.212 6.371 1.00 91.06 83 ALA A C 1
ATOM 624 O O . ALA A 1 83 ? 3.647 -15.047 6.952 1.00 91.06 83 ALA A O 1
ATOM 625 N N . HIS A 1 84 ? 4.750 -13.081 6.952 1.00 89.38 84 HIS A N 1
ATOM 626 C CA . HIS A 1 84 ? 4.505 -12.720 8.349 1.00 89.38 84 HIS A CA 1
ATOM 627 C C . HIS A 1 84 ? 3.365 -11.704 8.528 1.00 89.38 84 HIS A C 1
ATOM 629 O O . HIS A 1 84 ? 3.044 -11.344 9.660 1.00 89.38 84 HIS A O 1
ATOM 635 N N . SER A 1 85 ? 2.737 -11.256 7.436 1.00 91.06 85 SER A N 1
ATOM 636 C CA . SER A 1 85 ? 1.598 -10.338 7.454 1.00 91.06 85 SER A CA 1
ATOM 637 C C . SER A 1 85 ? 0.405 -10.967 6.746 1.00 91.06 85 SER A C 1
ATOM 639 O O . SER A 1 85 ? 0.269 -10.902 5.523 1.00 91.06 85 SER A O 1
ATOM 641 N N . GLU A 1 86 ? -0.488 -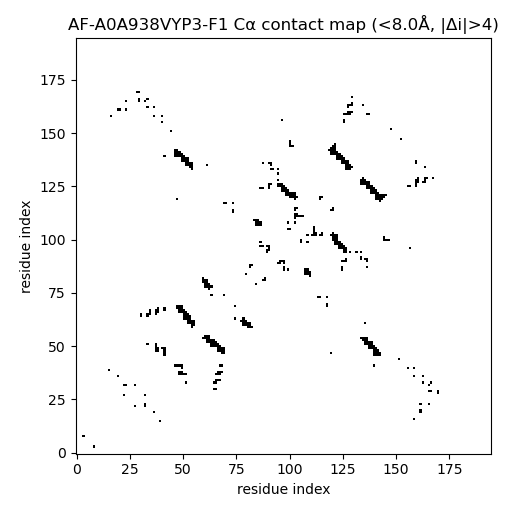11.579 7.522 1.00 94.19 86 GLU A N 1
ATOM 642 C CA . GLU A 1 86 ? -1.667 -12.252 6.978 1.00 94.19 86 GLU A CA 1
ATOM 643 C C . GLU A 1 86 ? -2.586 -11.278 6.232 1.00 94.19 86 GLU A C 1
ATOM 645 O O . GLU A 1 86 ? -3.096 -11.628 5.172 1.00 94.19 86 GLU A O 1
ATOM 650 N N . VAL A 1 87 ? -2.722 -10.038 6.714 1.00 95.69 87 VAL A N 1
ATOM 651 C CA . VAL A 1 87 ? -3.501 -8.985 6.037 1.00 95.69 87 VAL A CA 1
ATOM 652 C C . VAL A 1 87 ? -2.973 -8.710 4.628 1.00 95.69 87 VAL A C 1
ATOM 654 O O . VAL A 1 87 ? -3.751 -8.654 3.679 1.00 95.69 87 VAL A O 1
ATOM 657 N N . ASP A 1 88 ? -1.655 -8.552 4.477 1.00 95.44 88 ASP A N 1
ATOM 658 C CA . ASP A 1 88 ? -1.056 -8.287 3.165 1.00 95.44 88 ASP A CA 1
ATOM 659 C C . ASP A 1 88 ? -1.126 -9.515 2.262 1.00 95.44 88 ASP A C 1
ATOM 661 O O . ASP A 1 88 ? -1.419 -9.391 1.076 1.00 95.44 88 ASP A O 1
ATOM 665 N N . ARG A 1 89 ? -0.893 -10.707 2.820 1.00 95.69 89 ARG A N 1
ATOM 666 C CA . ARG A 1 89 ? -0.988 -11.963 2.076 1.00 95.69 89 ARG A CA 1
ATOM 667 C C . ARG A 1 89 ? -2.392 -12.182 1.515 1.00 95.69 89 ARG A C 1
ATOM 669 O O . ARG A 1 89 ? -2.503 -12.551 0.353 1.00 95.69 89 ARG A O 1
ATOM 676 N N . LEU A 1 90 ? -3.436 -11.947 2.314 1.00 95.81 90 LEU A N 1
ATOM 677 C CA . LEU A 1 90 ? -4.831 -12.066 1.878 1.00 95.81 90 LEU A CA 1
ATOM 678 C C . LEU A 1 90 ? -5.148 -11.051 0.776 1.00 95.81 90 LEU A C 1
ATOM 680 O O . LEU A 1 90 ? -5.626 -11.446 -0.281 1.00 95.81 90 LEU A O 1
ATOM 684 N N . ALA A 1 91 ? -4.792 -9.775 0.966 1.00 96.38 91 ALA A N 1
ATOM 685 C CA . ALA A 1 91 ? -5.032 -8.741 -0.042 1.00 96.38 91 ALA A CA 1
ATOM 686 C C . ALA A 1 91 ? -4.346 -9.067 -1.381 1.00 96.38 91 ALA A C 1
ATOM 688 O O . ALA A 1 91 ? -4.955 -8.955 -2.442 1.00 96.38 91 ALA A O 1
ATOM 689 N N . LEU A 1 92 ? -3.082 -9.504 -1.339 1.00 95.88 92 LEU A N 1
ATOM 690 C CA . LEU A 1 92 ? -2.315 -9.854 -2.537 1.00 95.88 92 LEU A CA 1
ATOM 691 C C . LEU A 1 92 ? -2.830 -11.128 -3.228 1.00 95.88 92 LEU A C 1
ATOM 693 O O . LEU A 1 92 ? -2.792 -11.195 -4.453 1.00 95.88 92 LEU A O 1
ATOM 697 N N . ALA A 1 93 ? -3.267 -12.135 -2.465 1.00 93.88 93 ALA A N 1
ATOM 698 C CA . ALA A 1 93 ? -3.687 -13.428 -3.006 1.00 93.88 93 ALA A CA 1
ATOM 699 C C . ALA A 1 93 ? -5.135 -13.429 -3.513 1.00 93.88 93 ALA A C 1
ATOM 701 O O . ALA A 1 93 ? -5.421 -14.044 -4.536 1.00 93.88 93 ALA A O 1
ATOM 702 N N . GLU A 1 94 ? -6.042 -12.765 -2.797 1.00 92.94 94 GLU A N 1
ATOM 703 C CA . GLU A 1 94 ? -7.471 -12.746 -3.126 1.00 92.94 94 GLU A CA 1
ATOM 704 C C . GLU A 1 94 ? -7.845 -11.592 -4.054 1.00 92.94 94 GLU A C 1
ATOM 706 O O . GLU A 1 94 ? -8.894 -11.637 -4.689 1.00 92.94 94 GLU A O 1
ATOM 711 N N . GLY A 1 95 ? -7.009 -10.552 -4.130 1.00 91.94 95 GLY A N 1
ATOM 712 C CA . GLY A 1 95 ? -7.291 -9.376 -4.948 1.00 91.94 95 GLY A CA 1
ATOM 713 C C . GLY A 1 95 ? -8.360 -8.447 -4.374 1.00 91.94 95 GLY A C 1
ATOM 714 O O . GLY A 1 95 ? -8.747 -7.496 -5.040 1.00 91.94 95 GLY A O 1
ATOM 715 N N . ASN A 1 96 ? -8.795 -8.671 -3.133 1.00 93.31 96 ASN A N 1
ATOM 716 C CA . ASN A 1 96 ? -9.819 -7.865 -2.473 1.00 93.31 96 ASN A CA 1
ATOM 717 C C . ASN A 1 96 ? -9.226 -7.008 -1.344 1.00 93.31 96 ASN A C 1
ATOM 719 O O . ASN A 1 96 ? -8.224 -7.399 -0.731 1.00 93.31 96 ASN A O 1
ATOM 723 N N . PRO A 1 97 ? -9.838 -5.856 -1.012 1.00 95.75 97 PRO A N 1
ATOM 724 C CA . PRO A 1 97 ? -9.450 -5.097 0.164 1.00 95.75 97 PRO A CA 1
ATOM 725 C C . PRO A 1 97 ? -9.623 -5.895 1.459 1.00 95.75 97 PRO A C 1
ATOM 727 O O . PRO A 1 97 ? -10.628 -6.570 1.675 1.00 95.75 97 PRO A O 1
ATOM 730 N N . VAL A 1 98 ? -8.667 -5.745 2.373 1.00 96.88 98 VAL A N 1
ATOM 731 C CA . VAL A 1 98 ? -8.706 -6.335 3.712 1.00 96.88 98 VAL A CA 1
ATOM 732 C C . VAL A 1 98 ? -8.785 -5.223 4.747 1.00 96.88 98 VAL A C 1
ATOM 734 O O . VAL A 1 98 ? -7.929 -4.336 4.815 1.00 96.88 98 VAL A O 1
ATOM 737 N N . TYR A 1 99 ? -9.819 -5.287 5.580 1.00 96.38 99 TYR A N 1
ATOM 738 C CA . TYR A 1 99 ? -10.049 -4.332 6.654 1.00 96.38 99 TYR A CA 1
ATOM 739 C C . TYR A 1 99 ? -9.540 -4.855 8.003 1.00 96.38 99 TYR A C 1
ATOM 741 O O . TYR A 1 99 ? -9.803 -5.992 8.404 1.00 96.38 99 TYR A O 1
ATOM 749 N N . VAL A 1 10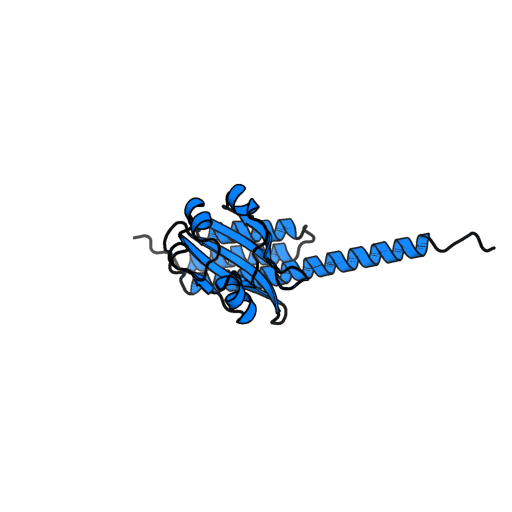0 ? -8.835 -3.977 8.713 1.00 96.38 100 VAL A N 1
ATOM 750 C CA . VAL A 1 100 ? -8.341 -4.163 10.076 1.00 96.38 100 VAL A CA 1
ATOM 751 C C . VAL A 1 100 ? -9.013 -3.123 10.962 1.00 96.38 100 VAL A C 1
ATOM 753 O O . VAL A 1 100 ? -8.684 -1.935 10.902 1.00 96.38 100 VAL A O 1
ATOM 756 N N . ALA A 1 101 ? -9.942 -3.569 11.807 1.00 95.38 101 ALA A N 1
ATOM 757 C CA . ALA A 1 101 ? -10.702 -2.677 12.681 1.00 95.38 101 ALA A CA 1
ATOM 758 C C . ALA A 1 101 ? -9.827 -2.021 13.751 1.00 95.38 101 ALA A C 1
ATOM 760 O O . ALA A 1 101 ? -9.937 -0.820 13.998 1.00 95.38 101 ALA A O 1
ATOM 761 N N . ASN A 1 102 ? -8.936 -2.799 14.366 1.00 95.00 102 ASN A N 1
ATOM 762 C CA . ASN A 1 102 ? -8.026 -2.313 15.389 1.00 95.00 102 ASN A CA 1
ATOM 763 C C . ASN A 1 102 ? -6.690 -3.062 15.322 1.00 95.00 102 ASN A C 1
ATOM 765 O O . ASN A 1 102 ? -6.626 -4.260 15.593 1.00 95.00 102 ASN A O 1
ATOM 769 N N . VAL A 1 103 ? -5.618 -2.338 14.995 1.00 94.25 103 VAL A N 1
ATOM 770 C CA . VAL A 1 103 ? -4.263 -2.890 14.822 1.00 94.25 103 VAL A CA 1
ATOM 771 C C . VAL A 1 103 ? -3.680 -3.534 16.079 1.00 94.25 103 VAL A C 1
ATOM 773 O O . VAL A 1 103 ? -2.744 -4.314 15.962 1.00 94.25 103 VAL A O 1
ATOM 776 N N . ARG A 1 104 ? -4.200 -3.227 17.275 1.00 92.12 104 ARG A N 1
ATOM 777 C CA . ARG A 1 104 ? -3.723 -3.834 18.528 1.00 92.12 104 ARG A CA 1
ATOM 778 C C . ARG A 1 104 ? -4.349 -5.189 18.813 1.00 92.12 104 ARG A C 1
ATOM 780 O O . ARG A 1 104 ? -3.734 -6.016 19.475 1.00 92.12 104 ARG A O 1
ATOM 787 N N . THR A 1 105 ? -5.595 -5.384 18.393 1.00 92.88 105 THR A N 1
ATOM 788 C CA . THR A 1 105 ? -6.358 -6.598 18.710 1.00 92.88 105 THR A CA 1
ATOM 789 C C . THR A 1 105 ? -6.389 -7.580 17.548 1.00 92.88 105 THR A C 1
ATOM 791 O O . THR A 1 105 ? -6.629 -8.763 17.763 1.00 92.88 105 THR A O 1
ATOM 794 N N . ASP A 1 106 ? -6.174 -7.106 16.321 1.00 91.69 106 ASP A N 1
ATOM 795 C CA . ASP A 1 106 ? -6.146 -7.949 15.132 1.00 91.69 106 ASP A CA 1
ATOM 796 C C . ASP A 1 106 ? -4.765 -8.596 14.953 1.00 91.69 106 ASP A C 1
ATOM 798 O O . ASP A 1 106 ? -3.809 -7.966 14.498 1.00 91.69 106 ASP A O 1
ATOM 802 N N . THR A 1 107 ? -4.666 -9.881 15.294 1.00 88.00 107 THR A N 1
ATOM 803 C CA . THR A 1 107 ? -3.418 -10.657 15.223 1.00 88.00 107 THR A CA 1
ATOM 804 C C . THR A 1 107 ? -2.900 -10.854 13.800 1.00 88.00 107 THR A C 1
ATOM 806 O O . THR A 1 107 ? -1.747 -11.242 13.627 1.00 88.00 107 THR A O 1
ATOM 809 N N . ARG A 1 108 ? -3.720 -10.584 12.775 1.00 90.69 108 ARG A N 1
ATOM 810 C CA . ARG A 1 108 ? -3.314 -10.680 11.365 1.00 90.69 108 ARG A CA 1
ATOM 811 C C . ARG A 1 108 ? -2.370 -9.540 10.970 1.00 90.69 108 ARG A C 1
ATOM 813 O O . ARG A 1 108 ? -1.701 -9.625 9.937 1.00 90.69 108 ARG A O 1
ATOM 820 N N . PHE A 1 109 ? -2.319 -8.463 11.762 1.00 87.38 109 PHE A N 1
ATOM 821 C CA . PHE A 1 109 ? -1.508 -7.281 11.492 1.00 87.38 109 PHE A CA 1
ATOM 822 C C . PHE A 1 109 ? -0.157 -7.338 12.225 1.00 87.38 109 PHE A C 1
ATOM 824 O O . PHE A 1 109 ? -0.058 -7.089 13.423 1.00 87.38 109 PHE A O 1
ATOM 831 N N . GLN A 1 110 ? 0.917 -7.602 11.476 1.00 82.50 110 GLN A N 1
ATOM 832 C CA . GLN A 1 110 ? 2.259 -7.886 12.009 1.00 82.50 110 GLN A CA 1
ATOM 833 C C . GLN A 1 110 ? 2.851 -6.803 12.939 1.00 82.50 110 GLN A C 1
ATOM 835 O O . GLN A 1 110 ? 3.630 -7.116 13.834 1.00 82.50 110 GLN A O 1
ATOM 840 N N . TYR A 1 111 ? 2.519 -5.524 12.726 1.00 83.25 111 TYR A N 1
ATOM 841 C CA . TYR A 1 111 ? 3.149 -4.380 13.407 1.00 83.25 111 TYR A CA 1
ATOM 842 C C . TYR A 1 111 ? 2.157 -3.592 14.267 1.00 83.25 111 TYR A C 1
ATOM 844 O O . TYR A 1 111 ? 2.107 -2.363 14.185 1.00 83.25 111 TYR A O 1
ATOM 852 N N . GLY A 1 112 ? 1.321 -4.300 15.031 1.00 84.44 112 GLY A N 1
ATOM 853 C CA . GLY A 1 112 ? 0.254 -3.703 15.836 1.00 84.44 112 GLY A CA 1
ATOM 854 C C . GLY A 1 112 ? 0.740 -2.638 16.819 1.00 84.44 112 GLY A C 1
ATOM 855 O O . GLY A 1 112 ? 0.226 -1.521 16.809 1.00 84.44 112 GLY A O 1
ATOM 856 N N . GLU A 1 113 ? 1.778 -2.942 17.602 1.00 86.75 113 GLU A N 1
ATOM 857 C CA . GLU A 1 113 ? 2.328 -2.013 18.600 1.00 86.75 113 GLU A CA 1
ATOM 858 C C . GLU A 1 113 ? 2.976 -0.783 17.948 1.00 86.75 113 GLU A C 1
ATOM 860 O O . GLU A 1 113 ? 2.621 0.341 18.292 1.00 86.75 113 GLU A O 1
ATOM 865 N N . GLN A 1 114 ? 3.821 -0.948 16.921 1.00 90.44 114 GLN A N 1
ATOM 866 C CA . GLN A 1 114 ? 4.420 0.210 16.238 1.00 90.44 114 GLN A CA 1
ATOM 867 C C . GLN A 1 114 ? 3.365 1.069 15.527 1.00 90.44 114 GLN A C 1
ATOM 869 O O . GLN A 1 114 ? 3.518 2.284 15.413 1.00 90.44 114 GLN A O 1
ATOM 874 N N . ALA A 1 115 ? 2.299 0.454 15.003 1.00 91.44 115 ALA A N 1
ATOM 875 C CA . ALA A 1 115 ? 1.190 1.195 14.411 1.00 91.44 115 ALA A CA 1
ATOM 876 C C . ALA A 1 115 ? 0.398 1.951 15.482 1.00 91.44 115 ALA A C 1
ATOM 878 O O . ALA A 1 115 ? 0.007 3.096 15.258 1.00 91.44 115 ALA A O 1
ATOM 879 N N . HIS A 1 116 ? 0.215 1.354 16.657 1.00 92.06 116 HIS A N 1
ATOM 880 C CA . HIS A 1 116 ? -0.429 2.016 17.778 1.00 92.06 116 HIS A CA 1
ATOM 881 C C . HIS A 1 116 ? 0.377 3.212 18.299 1.00 92.06 116 HIS A C 1
ATOM 883 O O . HIS A 1 116 ? -0.199 4.284 18.476 1.00 92.06 116 HIS A O 1
ATOM 889 N N . GLU A 1 117 ? 1.693 3.067 18.470 1.00 93.75 117 GLU A N 1
ATOM 890 C CA . GLU A 1 117 ? 2.605 4.161 18.844 1.00 93.75 117 GLU A CA 1
ATOM 891 C C . GLU A 1 117 ? 2.583 5.303 17.817 1.00 93.75 117 GLU A C 1
ATOM 893 O O . GLU A 1 117 ? 2.635 6.480 18.169 1.00 93.75 117 GLU A O 1
ATOM 898 N N . GLU A 1 118 ? 2.426 4.966 16.536 1.00 95.88 118 GLU A N 1
ATOM 899 C CA . GLU A 1 118 ? 2.229 5.929 15.452 1.00 95.88 118 GLU A CA 1
ATOM 900 C C . GLU A 1 118 ? 0.847 6.623 15.520 1.00 95.88 118 GLU A C 1
ATOM 902 O O . GLU A 1 118 ? 0.608 7.618 14.832 1.00 95.88 118 GLU A O 1
ATOM 907 N N . GLY A 1 119 ? -0.080 6.144 16.350 1.00 96.38 119 GLY A N 1
ATOM 908 C CA . GLY A 1 119 ? -1.444 6.660 16.481 1.00 96.38 119 GLY A CA 1
ATOM 909 C C . GLY A 1 119 ? -2.396 6.138 15.404 1.00 96.38 119 GLY A C 1
ATOM 910 O O . GLY A 1 119 ? -3.315 6.850 14.995 1.00 96.38 119 GLY A O 1
ATOM 911 N N . ILE A 1 120 ? -2.145 4.936 14.886 1.00 97.62 120 ILE A N 1
ATOM 912 C CA . ILE A 1 120 ? -3.015 4.220 13.947 1.00 97.62 120 ILE A CA 1
ATOM 913 C C . ILE A 1 120 ? -3.922 3.281 14.748 1.00 97.62 120 ILE A C 1
ATOM 915 O O . ILE A 1 120 ? -3.458 2.567 15.633 1.00 97.62 120 ILE A O 1
ATOM 919 N N . VAL A 1 121 ? -5.213 3.269 14.413 1.0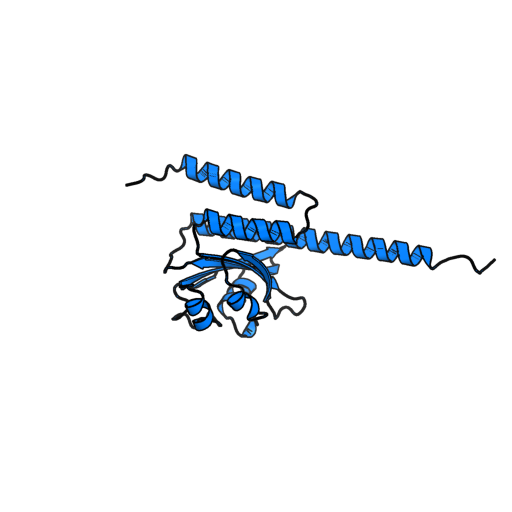0 97.69 121 VAL A N 1
ATOM 920 C CA . VAL A 1 121 ? -6.209 2.360 14.994 1.00 97.69 121 VAL A CA 1
ATOM 921 C C . VAL A 1 121 ? -6.755 1.418 13.930 1.00 97.69 121 VAL A C 1
ATOM 923 O O . VAL A 1 121 ? -6.536 0.219 14.050 1.00 97.69 121 VAL A O 1
ATOM 926 N N . SER A 1 122 ? -7.396 1.925 12.874 1.00 97.69 122 SER A N 1
ATOM 927 C CA . SER A 1 122 ? -7.878 1.086 11.762 1.00 97.69 122 SER A CA 1
ATOM 928 C C . SER A 1 122 ? -7.001 1.204 10.526 1.00 97.69 122 SER A C 1
ATOM 930 O O . SER A 1 122 ? -6.408 2.258 10.270 1.00 97.69 122 SER A O 1
ATOM 932 N N . VAL A 1 123 ? -6.974 0.136 9.729 1.00 97.38 123 VAL A N 1
ATOM 933 C CA . VAL A 1 123 ? -6.272 0.087 8.444 1.00 97.38 123 VAL A CA 1
ATOM 934 C C . VAL A 1 123 ? -7.165 -0.561 7.395 1.00 97.38 123 VAL A C 1
ATOM 936 O O . VAL A 1 123 ? -7.773 -1.594 7.653 1.00 97.38 123 VAL A O 1
ATOM 939 N N . LEU A 1 124 ? -7.209 0.026 6.204 1.00 98.00 124 LEU A N 1
ATOM 940 C CA . LEU A 1 124 ? -7.707 -0.633 5.000 1.00 98.00 124 LEU A CA 1
ATOM 941 C C . LEU A 1 124 ? -6.513 -0.924 4.095 1.00 98.00 124 LEU A C 1
ATOM 943 O O . LEU A 1 124 ? -5.719 -0.021 3.822 1.00 98.00 124 LEU A O 1
ATOM 947 N N . VAL A 1 125 ? -6.364 -2.179 3.681 1.00 97.81 125 VAL A N 1
ATOM 948 C CA . VAL A 1 125 ? -5.297 -2.637 2.787 1.00 97.81 125 VAL A CA 1
ATOM 949 C C . VAL A 1 125 ? -5.925 -3.074 1.474 1.00 97.81 125 VAL A C 1
ATOM 951 O O . VAL A 1 125 ? -6.626 -4.074 1.442 1.00 97.81 125 VAL A O 1
ATOM 954 N N . THR A 1 126 ? -5.659 -2.341 0.400 1.00 98.19 126 THR A N 1
ATOM 955 C CA . THR A 1 126 ? -6.232 -2.577 -0.929 1.00 98.19 126 THR A CA 1
ATOM 956 C C . THR A 1 126 ? -5.124 -2.985 -1.895 1.00 98.19 126 THR A C 1
ATOM 958 O O . THR A 1 126 ? -4.107 -2.288 -1.962 1.00 98.19 126 THR A O 1
ATOM 961 N N . PRO A 1 127 ? -5.252 -4.096 -2.634 1.00 97.88 127 PRO A N 1
ATOM 962 C CA . PRO A 1 127 ? -4.209 -4.529 -3.554 1.00 97.88 127 PRO A CA 1
ATOM 963 C C . PRO A 1 127 ? -4.091 -3.601 -4.766 1.00 97.88 127 PRO A C 1
ATOM 965 O O . PRO A 1 127 ? -5.063 -3.028 -5.247 1.00 97.88 127 PRO A O 1
ATOM 968 N N . LEU A 1 128 ? -2.867 -3.460 -5.267 1.00 97.31 128 LEU A N 1
ATOM 969 C CA . LEU A 1 128 ? -2.560 -2.794 -6.530 1.00 97.31 128 LEU A CA 1
ATOM 970 C C . LEU A 1 128 ? -2.456 -3.876 -7.597 1.00 97.31 128 LEU A C 1
ATOM 972 O O . LEU A 1 128 ? -1.495 -4.646 -7.562 1.00 97.31 128 LEU A O 1
ATOM 976 N N . GLN A 1 129 ? -3.413 -3.958 -8.517 1.00 94.50 129 GLN A N 1
ATOM 977 C CA . GLN A 1 129 ? -3.473 -5.046 -9.495 1.00 94.50 129 GLN A CA 1
ATOM 978 C C . GLN A 1 129 ? -3.319 -4.560 -10.934 1.00 94.50 129 GLN A C 1
ATOM 980 O O . GLN A 1 129 ? -3.888 -3.547 -11.333 1.00 94.50 129 GLN A O 1
ATOM 985 N N . VAL A 1 130 ? -2.565 -5.326 -11.720 1.00 90.38 130 VAL A N 1
ATOM 986 C CA . VAL A 1 130 ? -2.445 -5.176 -13.172 1.00 90.38 130 VAL A CA 1
ATOM 987 C C . VAL A 1 130 ? -2.652 -6.549 -13.792 1.00 90.38 130 VAL A C 1
ATOM 989 O O . VAL A 1 130 ? -1.926 -7.474 -13.444 1.00 90.38 130 VAL A O 1
ATOM 992 N N . GLN A 1 131 ? -3.626 -6.688 -14.699 1.00 86.25 131 GLN A N 1
ATOM 993 C CA . GLN A 1 131 ? -3.935 -7.967 -15.365 1.00 86.25 131 GLN A CA 1
ATOM 994 C C . GLN A 1 131 ? -4.042 -9.139 -14.366 1.00 86.25 131 GLN A C 1
ATOM 996 O O . GLN A 1 131 ? -3.370 -10.157 -14.513 1.00 86.25 131 GLN A O 1
ATOM 1001 N N . ASP A 1 132 ? -4.826 -8.947 -13.301 1.00 84.06 132 ASP A N 1
ATOM 1002 C CA . ASP A 1 132 ? -5.048 -9.915 -12.212 1.00 84.06 132 ASP A CA 1
ATOM 1003 C C . ASP A 1 132 ? -3.808 -10.272 -11.366 1.00 84.06 132 ASP A C 1
ATOM 1005 O O . ASP A 1 132 ? -3.878 -11.120 -10.478 1.00 84.06 132 ASP A O 1
ATOM 1009 N N . GLN A 1 133 ? -2.671 -9.598 -11.572 1.00 90.38 133 GLN A N 1
ATOM 1010 C CA . GLN A 1 133 ? -1.468 -9.764 -10.757 1.00 90.38 133 GLN A CA 1
ATOM 1011 C C . GLN A 1 133 ? -1.289 -8.603 -9.784 1.00 90.38 133 GLN A C 1
ATOM 1013 O O . GLN A 1 133 ? -1.234 -7.435 -10.177 1.00 90.38 133 GLN A O 1
ATOM 1018 N N . ALA A 1 134 ? -1.152 -8.923 -8.497 1.00 94.44 134 ALA A N 1
ATOM 1019 C CA . ALA A 1 134 ? -0.888 -7.928 -7.471 1.00 94.44 134 ALA A CA 1
ATOM 1020 C C . ALA A 1 134 ? 0.588 -7.491 -7.489 1.00 94.44 134 ALA A C 1
ATOM 1022 O O . ALA A 1 134 ? 1.499 -8.286 -7.266 1.00 94.44 134 ALA A O 1
ATOM 1023 N N . ILE A 1 135 ? 0.824 -6.199 -7.716 1.00 95.25 135 ILE A N 1
ATOM 1024 C CA . ILE A 1 135 ? 2.159 -5.583 -7.757 1.00 95.25 135 ILE A CA 1
ATOM 1025 C C . ILE A 1 135 ? 2.507 -4.819 -6.471 1.00 95.25 135 ILE A C 1
ATOM 1027 O O . ILE A 1 135 ? 3.590 -4.234 -6.362 1.00 95.25 135 ILE A O 1
ATOM 1031 N N . GLY A 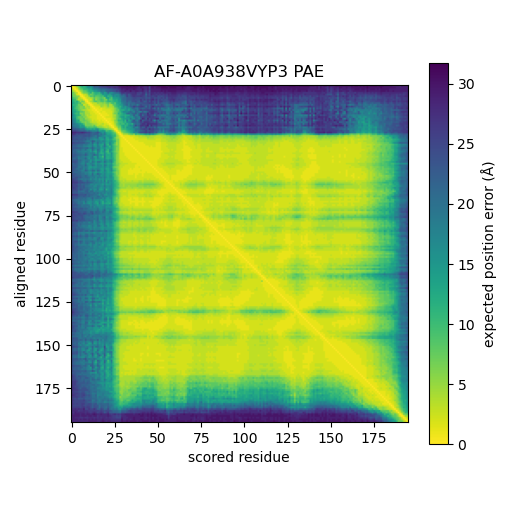1 136 ? 1.595 -4.797 -5.498 1.00 96.94 136 GLY A N 1
ATOM 1032 C CA . GLY A 1 136 ? 1.740 -4.090 -4.232 1.00 96.94 136 GLY A CA 1
ATOM 1033 C C . GLY A 1 136 ? 0.405 -3.881 -3.520 1.00 96.94 136 GLY A C 1
ATOM 1034 O O . GLY A 1 136 ? -0.601 -4.488 -3.877 1.00 96.94 136 GLY A O 1
ATOM 1035 N N . VAL A 1 137 ? 0.398 -2.998 -2.523 1.00 97.81 137 VAL A N 1
ATOM 1036 C CA . VAL A 1 137 ? -0.788 -2.612 -1.749 1.00 97.81 137 VAL A CA 1
ATOM 1037 C C . VAL A 1 137 ? -0.825 -1.102 -1.492 1.00 97.81 137 VAL A C 1
ATOM 1039 O O . VAL A 1 137 ? 0.197 -0.472 -1.202 1.00 97.81 137 VAL A O 1
ATOM 1042 N N . LEU A 1 138 ? -2.022 -0.528 -1.547 1.00 98.19 138 LEU A N 1
ATOM 1043 C CA . LEU A 1 138 ? -2.382 0.772 -0.994 1.00 98.19 138 LEU A CA 1
ATOM 1044 C C . LEU A 1 138 ? -2.895 0.562 0.433 1.00 98.19 138 LEU A C 1
ATOM 1046 O O . LEU A 1 138 ? -3.718 -0.314 0.682 1.00 98.19 138 LEU A O 1
ATOM 1050 N N . ARG A 1 139 ? -2.415 1.356 1.389 1.00 97.75 139 ARG A N 1
ATOM 1051 C CA . ARG A 1 139 ? -2.885 1.311 2.777 1.00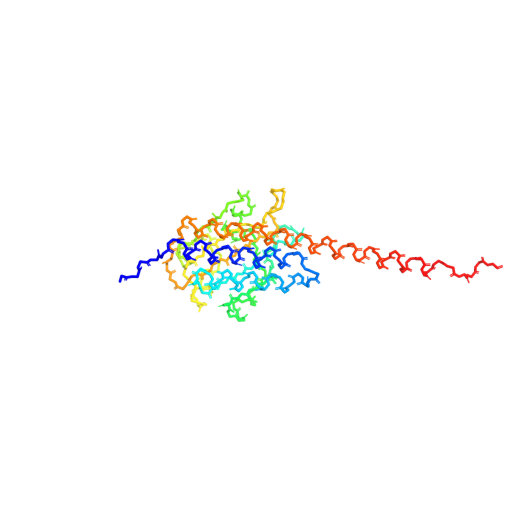 97.75 139 ARG A CA 1
ATOM 1052 C C . ARG A 1 139 ? -3.402 2.662 3.219 1.00 97.75 139 ARG A C 1
ATOM 1054 O O . ARG A 1 139 ? -2.676 3.649 3.122 1.00 97.75 139 ARG A O 1
ATOM 1061 N N . VAL A 1 140 ? -4.603 2.669 3.775 1.00 98.06 140 VAL A N 1
ATOM 1062 C CA . VAL A 1 140 ? -5.258 3.832 4.377 1.00 98.06 140 VAL A CA 1
ATOM 1063 C C . VAL A 1 140 ? -5.284 3.627 5.888 1.00 98.06 140 VAL A C 1
ATOM 1065 O O . VAL A 1 140 ? -5.689 2.567 6.357 1.00 98.06 140 VAL A O 1
ATOM 1068 N N . TYR A 1 141 ? -4.840 4.621 6.658 1.00 97.88 141 TYR A N 1
ATOM 1069 C CA . TYR A 1 141 ? -4.682 4.509 8.111 1.00 97.88 141 TYR A CA 1
ATOM 1070 C C . TYR A 1 141 ? -5.558 5.529 8.834 1.00 97.88 141 TYR A C 1
ATOM 1072 O O . TYR A 1 141 ? -5.444 6.725 8.576 1.00 97.88 141 TYR A O 1
ATOM 1080 N N . SER A 1 142 ? -6.375 5.096 9.790 1.00 97.94 142 SER A N 1
ATOM 1081 C CA . SER A 1 142 ? -7.231 5.973 10.602 1.00 97.94 142 SER A CA 1
ATOM 1082 C C . SER A 1 142 ? -6.678 6.155 12.020 1.00 97.94 142 SER A C 1
ATOM 1084 O O . SER A 1 142 ? -6.096 5.227 12.578 1.00 97.94 142 SER A O 1
ATOM 1086 N N . ARG A 1 143 ? -6.890 7.337 12.625 1.00 97.31 143 ARG A N 1
ATOM 1087 C CA . ARG A 1 143 ? -6.579 7.603 14.052 1.00 97.31 143 ARG A CA 1
ATOM 1088 C C . ARG A 1 143 ? -7.607 7.014 15.015 1.00 97.31 143 ARG A C 1
ATOM 1090 O O . ARG A 1 143 ? -7.352 6.925 16.208 1.00 97.31 143 ARG A O 1
ATOM 1097 N N . VAL A 1 144 ? -8.781 6.672 14.500 1.00 95.94 144 VAL A N 1
ATOM 1098 C CA . VAL A 1 144 ? -9.917 6.142 15.258 1.00 95.94 144 VAL A CA 1
ATOM 1099 C C . VAL A 1 144 ? -10.373 4.837 14.631 1.00 95.94 144 VAL A C 1
ATOM 1101 O O . VAL A 1 144 ? -10.072 4.581 13.461 1.00 95.94 144 VAL A O 1
ATOM 1104 N N . GLN A 1 145 ? -11.117 4.037 15.390 1.00 96.31 145 GLN A N 1
ATOM 1105 C CA . GLN A 1 145 ? -11.813 2.902 14.805 1.00 96.31 145 GLN A CA 1
ATOM 1106 C C . GLN A 1 145 ? -12.797 3.430 13.754 1.00 96.31 145 GLN A C 1
ATOM 1108 O O . GLN A 1 145 ? -13.680 4.219 14.088 1.00 96.31 145 GLN A O 1
ATOM 1113 N N . ARG A 1 146 ? -12.585 3.082 12.484 1.00 94.00 146 ARG A N 1
ATOM 1114 C CA . ARG A 1 146 ? -13.350 3.620 11.351 1.00 94.00 146 ARG A CA 1
ATOM 1115 C C . ARG A 1 146 ? -13.930 2.488 10.537 1.00 94.00 146 ARG A C 1
ATOM 1117 O O . ARG A 1 146 ? -13.161 1.709 9.988 1.00 94.00 146 ARG A O 1
ATOM 1124 N N . GLU A 1 147 ? -15.244 2.448 10.407 1.00 93.44 147 GLU A N 1
ATOM 1125 C CA . GLU A 1 147 ? -15.906 1.653 9.377 1.00 93.44 147 GLU A CA 1
ATOM 1126 C C . GLU A 1 147 ? -15.895 2.453 8.074 1.00 93.44 147 GLU A C 1
ATOM 1128 O O . GLU A 1 147 ? -16.300 3.615 8.059 1.00 93.44 147 GLU A O 1
ATOM 1133 N N . PHE A 1 148 ? -15.365 1.860 7.005 1.00 92.31 148 PHE A N 1
ATOM 1134 C CA . PHE A 1 148 ? -15.356 2.488 5.688 1.00 92.31 148 PHE A CA 1
ATOM 1135 C C . PHE A 1 148 ? -16.695 2.230 5.004 1.00 92.31 148 PHE A C 1
ATOM 1137 O O . PHE A 1 148 ? -17.154 1.090 4.922 1.00 92.31 148 PHE A O 1
ATOM 1144 N N . THR A 1 149 ? -17.322 3.296 4.524 1.00 94.38 149 THR A N 1
ATOM 1145 C CA . THR A 1 149 ? -18.564 3.217 3.755 1.00 94.38 149 THR A CA 1
ATOM 1146 C C . THR A 1 149 ? -18.315 2.580 2.381 1.00 94.38 149 THR A C 1
ATOM 1148 O O . THR A 1 149 ? -17.190 2.635 1.879 1.00 94.38 149 THR A O 1
ATOM 1151 N N . PRO A 1 150 ? -19.347 2.027 1.717 1.00 94.19 150 PRO A N 1
ATOM 1152 C CA . PRO A 1 150 ? -19.202 1.475 0.369 1.00 94.19 150 PRO A CA 1
ATOM 1153 C C . PRO A 1 150 ? -18.584 2.460 -0.634 1.00 94.19 150 PRO A C 1
ATOM 1155 O O . PRO A 1 150 ? -17.679 2.088 -1.369 1.00 94.19 150 PRO A O 1
ATOM 1158 N N . ALA A 1 151 ? -18.983 3.736 -0.592 1.00 93.62 151 ALA A N 1
ATOM 1159 C CA . ALA A 1 151 ? -18.429 4.772 -1.467 1.00 93.62 151 ALA A CA 1
ATOM 1160 C C . ALA A 1 151 ? -16.933 5.039 -1.207 1.00 93.62 151 ALA A C 1
ATOM 1162 O O . ALA A 1 151 ? -16.167 5.281 -2.138 1.00 93.62 151 ALA A O 1
ATOM 1163 N N . GLU A 1 152 ? -16.487 4.976 0.052 1.00 95.19 152 GLU A N 1
ATOM 1164 C CA . GLU A 1 152 ? -15.061 5.092 0.373 1.00 95.19 152 GLU A CA 1
ATOM 1165 C C . GLU A 1 152 ? -14.267 3.879 -0.108 1.00 95.19 152 GLU A C 1
ATOM 1167 O O . GLU A 1 152 ? -13.142 4.043 -0.574 1.00 95.19 152 GLU A O 1
ATOM 1172 N N . LEU A 1 153 ? -14.838 2.676 -0.004 1.00 95.25 153 LEU A N 1
ATOM 1173 C CA . LEU A 1 153 ? -14.212 1.457 -0.516 1.00 95.25 153 LEU A CA 1
ATOM 1174 C C . LEU A 1 153 ? -14.054 1.529 -2.038 1.00 95.25 153 LEU A C 1
ATOM 1176 O O . LEU A 1 153 ? -12.937 1.365 -2.525 1.00 95.25 153 LEU A O 1
ATOM 1180 N N . GLU A 1 154 ? -15.119 1.886 -2.761 1.00 94.69 154 GLU A N 1
ATOM 1181 C CA . GLU A 1 154 ? -15.095 2.080 -4.218 1.00 94.69 154 GLU A CA 1
ATOM 1182 C C . GLU A 1 154 ? -14.046 3.121 -4.636 1.00 94.69 154 GLU A C 1
ATOM 1184 O O . GLU A 1 154 ? -13.282 2.908 -5.581 1.00 94.69 154 GLU A O 1
ATOM 1189 N N . LEU A 1 155 ? -13.944 4.235 -3.902 1.00 94.00 155 LEU A N 1
ATOM 1190 C CA . LEU A 1 155 ? -12.923 5.249 -4.155 1.00 94.00 155 LEU A CA 1
ATOM 1191 C C . LEU A 1 155 ? -11.508 4.689 -3.969 1.00 94.00 155 LEU A C 1
ATOM 1193 O O . LEU A 1 155 ? -10.637 4.916 -4.811 1.00 94.00 155 LEU A O 1
ATOM 1197 N N . VAL A 1 156 ? -11.253 3.974 -2.871 1.00 96.25 156 VAL A N 1
ATOM 1198 C CA . VAL A 1 156 ? -9.926 3.409 -2.583 1.00 96.25 156 VAL A CA 1
ATOM 1199 C C . VAL A 1 156 ? -9.545 2.351 -3.620 1.00 96.25 156 VAL A C 1
ATOM 1201 O O . VAL A 1 156 ? -8.394 2.324 -4.052 1.00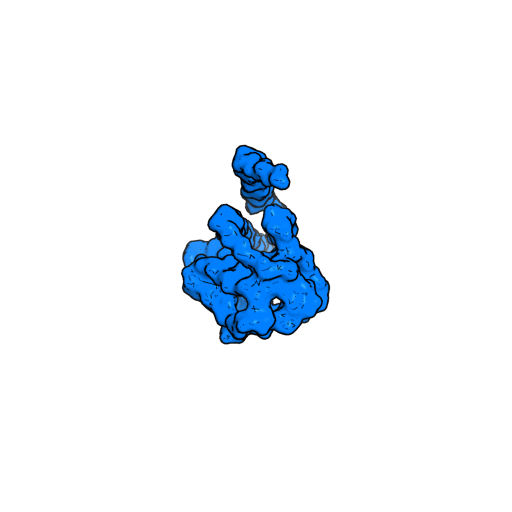 96.25 156 VAL A O 1
ATOM 1204 N N . GLU A 1 157 ? -10.488 1.521 -4.062 1.00 95.69 157 GLU A N 1
ATOM 1205 C CA . GLU A 1 157 ? -10.287 0.530 -5.128 1.00 95.69 157 GLU A CA 1
ATOM 1206 C C . GLU A 1 157 ? -9.992 1.183 -6.483 1.00 95.69 157 GLU A C 1
ATOM 1208 O O . GLU A 1 157 ? -9.046 0.788 -7.177 1.00 95.69 157 GLU A O 1
ATOM 1213 N N . ALA A 1 158 ? -10.733 2.234 -6.846 1.00 94.19 158 ALA A N 1
ATOM 1214 C CA . ALA A 1 158 ? -10.482 2.996 -8.065 1.00 94.19 158 ALA A CA 1
ATOM 1215 C C . ALA A 1 158 ? -9.091 3.650 -8.038 1.00 94.19 158 ALA A C 1
ATOM 1217 O O . ALA A 1 158 ? -8.332 3.568 -9.009 1.00 94.19 158 ALA A O 1
ATOM 1218 N N . ILE A 1 159 ? -8.712 4.247 -6.904 1.00 94.75 159 ILE A N 1
ATOM 1219 C CA . ILE A 1 159 ? -7.382 4.829 -6.713 1.00 94.75 159 ILE A CA 1
ATOM 1220 C C . ILE A 1 159 ? -6.299 3.751 -6.790 1.00 94.75 159 ILE A C 1
ATOM 1222 O O . ILE A 1 159 ? -5.276 3.967 -7.441 1.00 94.75 159 ILE A O 1
ATOM 1226 N N . ALA A 1 160 ? -6.497 2.596 -6.154 1.00 95.81 160 ALA A N 1
ATOM 1227 C CA . ALA A 1 160 ? -5.554 1.484 -6.196 1.00 95.81 160 ALA A CA 1
ATOM 1228 C C . ALA A 1 160 ? -5.336 0.984 -7.633 1.00 95.81 160 ALA A C 1
ATOM 1230 O O . ALA A 1 160 ? -4.191 0.811 -8.055 1.00 95.81 160 ALA A O 1
ATOM 1231 N N . SER A 1 161 ? -6.411 0.862 -8.413 1.00 92.88 161 SER A N 1
ATOM 1232 C CA . SER A 1 161 ? -6.364 0.467 -9.826 1.00 92.88 161 SER A CA 1
ATOM 1233 C C . SER A 1 161 ? -5.581 1.472 -10.678 1.00 92.88 161 SER A C 1
ATOM 1235 O O . SER A 1 161 ? -4.664 1.102 -11.413 1.00 92.88 161 SER A O 1
ATOM 1237 N N . LEU A 1 162 ? -5.869 2.770 -10.532 1.00 89.44 162 LEU A N 1
ATOM 1238 C CA . LEU A 1 162 ? -5.148 3.832 -11.248 1.00 89.44 162 LEU A CA 1
ATOM 1239 C C . LEU A 1 162 ? -3.675 3.907 -10.841 1.00 89.44 162 LEU A C 1
ATOM 1241 O O . LEU A 1 162 ? -2.803 4.101 -11.689 1.00 89.44 162 LEU A O 1
ATOM 1245 N N . SER A 1 163 ? -3.391 3.711 -9.553 1.00 91.88 163 SER A N 1
ATOM 1246 C CA . SER A 1 163 ? -2.024 3.643 -9.033 1.00 91.88 163 SER A CA 1
ATOM 1247 C C . SER A 1 163 ? -1.261 2.494 -9.674 1.00 91.88 163 SER A C 1
ATOM 1249 O O . SER A 1 163 ? -0.125 2.682 -10.100 1.00 91.88 163 SER A O 1
ATOM 1251 N N . ALA A 1 164 ? -1.883 1.318 -9.773 1.00 93.25 164 ALA A N 1
ATOM 1252 C CA . ALA A 1 164 ? -1.262 0.141 -10.357 1.00 93.25 164 ALA A CA 1
ATOM 1253 C C . ALA A 1 164 ? -0.879 0.374 -11.829 1.00 93.25 164 ALA A C 1
ATOM 1255 O O . ALA A 1 164 ? 0.260 0.112 -12.216 1.00 93.25 164 ALA A O 1
ATOM 1256 N N . ILE A 1 165 ? -1.783 0.973 -12.612 1.00 89.88 165 ILE A N 1
ATOM 1257 C CA . ILE A 1 165 ? -1.528 1.363 -14.008 1.00 89.88 165 ILE A CA 1
ATOM 1258 C C . ILE A 1 165 ? -0.379 2.378 -14.098 1.00 89.88 165 ILE A C 1
ATOM 1260 O O . ILE A 1 165 ? 0.518 2.223 -14.925 1.00 89.88 165 ILE A O 1
ATOM 1264 N N . ALA A 1 166 ? -0.370 3.402 -13.240 1.00 85.56 166 ALA A N 1
ATOM 1265 C CA . ALA A 1 166 ? 0.681 4.419 -13.229 1.00 85.56 166 ALA A CA 1
ATOM 1266 C C . ALA A 1 166 ? 2.065 3.826 -12.920 1.00 85.56 166 ALA A C 1
ATOM 1268 O O . ALA A 1 166 ? 3.052 4.162 -13.576 1.00 85.56 166 ALA A O 1
ATOM 1269 N N . ILE A 1 167 ? 2.128 2.921 -11.937 1.00 87.81 167 ILE A N 1
ATOM 1270 C CA . ILE A 1 167 ? 3.355 2.211 -11.556 1.00 87.81 167 ILE A CA 1
ATOM 1271 C C . ILE A 1 167 ? 3.857 1.364 -12.724 1.00 87.81 167 ILE A C 1
ATOM 1273 O O . ILE A 1 167 ? 5.052 1.387 -13.024 1.00 87.81 167 ILE A O 1
ATOM 1277 N N . GLU A 1 168 ? 2.965 0.634 -13.391 1.00 87.62 168 GLU A N 1
ATOM 1278 C CA . GLU A 1 168 ? 3.348 -0.232 -14.502 1.00 87.62 168 GLU A CA 1
ATOM 1279 C C . GLU A 1 168 ? 3.826 0.568 -15.716 1.00 87.62 168 GLU A C 1
ATOM 1281 O O . GLU A 1 168 ? 4.897 0.286 -16.253 1.00 87.62 168 GLU A O 1
ATOM 1286 N N . ASN A 1 169 ? 3.120 1.641 -16.081 1.00 84.06 169 ASN A N 1
ATOM 1287 C CA . ASN A 1 169 ? 3.561 2.563 -17.130 1.00 84.06 169 ASN A CA 1
ATOM 1288 C C . ASN A 1 169 ? 4.951 3.138 -16.825 1.00 84.06 169 ASN A C 1
ATOM 1290 O O . ASN A 1 169 ? 5.814 3.198 -17.702 1.00 84.06 169 ASN A O 1
ATOM 1294 N N . GLY A 1 170 ? 5.187 3.497 -15.563 1.00 82.06 170 GLY A N 1
ATOM 1295 C CA . GLY A 1 170 ? 6.484 3.933 -15.066 1.00 82.06 170 GLY A CA 1
ATOM 1296 C C . GLY A 1 170 ? 7.597 2.907 -15.273 1.00 82.06 170 GLY A C 1
ATOM 1297 O O . GLY A 1 170 ? 8.632 3.211 -15.868 1.00 82.06 170 GLY A O 1
ATOM 1298 N N . ARG A 1 171 ? 7.366 1.664 -14.834 1.00 81.69 171 ARG A N 1
ATOM 1299 C CA . ARG A 1 171 ? 8.315 0.547 -14.990 1.00 81.69 171 ARG A CA 1
ATOM 1300 C C . ARG A 1 171 ? 8.623 0.248 -16.457 1.00 81.69 171 ARG A C 1
ATOM 1302 O O . ARG A 1 171 ? 9.779 -0.025 -16.796 1.00 81.69 171 ARG A O 1
ATOM 1309 N N . LEU A 1 172 ? 7.608 0.296 -17.321 1.00 79.56 172 LEU A N 1
ATOM 1310 C CA . LEU A 1 172 ? 7.753 0.096 -18.764 1.00 79.56 172 LEU A CA 1
ATOM 1311 C C . LEU A 1 172 ? 8.589 1.210 -19.400 1.00 79.56 172 LEU A C 1
ATOM 1313 O O . LEU A 1 172 ? 9.511 0.919 -20.165 1.00 79.56 172 LEU A O 1
ATOM 1317 N N . TYR A 1 173 ? 8.327 2.468 -19.039 1.00 75.25 173 TYR A N 1
ATOM 1318 C CA . TYR A 1 173 ? 9.094 3.614 -19.524 1.00 75.25 173 TYR A CA 1
ATOM 1319 C C . TYR A 1 173 ? 10.567 3.544 -19.095 1.00 75.25 173 TYR A C 1
ATOM 1321 O O . TYR A 1 173 ? 11.466 3.719 -19.919 1.00 75.25 173 TYR A O 1
ATOM 1329 N N . GLU A 1 174 ? 10.839 3.214 -17.829 1.00 76.88 174 GLU A N 1
ATOM 1330 C CA . GLU A 1 174 ? 12.208 3.028 -17.336 1.00 76.88 174 GLU A CA 1
ATOM 1331 C C . GLU A 1 174 ? 12.946 1.903 -18.067 1.00 76.88 174 GLU A C 1
ATOM 1333 O O . GLU A 1 174 ? 14.134 2.035 -18.372 1.00 76.88 174 GLU A O 1
ATOM 1338 N N . ARG A 1 175 ? 12.260 0.788 -18.356 1.00 80.88 175 ARG A N 1
ATOM 1339 C CA . ARG A 1 175 ? 12.837 -0.325 -19.120 1.00 80.88 175 ARG A CA 1
ATOM 1340 C C . ARG A 1 175 ? 13.171 0.101 -20.547 1.00 80.88 175 ARG A C 1
ATOM 1342 O O . ARG A 1 175 ? 14.313 -0.079 -20.956 1.00 80.88 175 ARG A O 1
ATOM 1349 N N . LEU A 1 176 ? 12.230 0.732 -21.250 1.00 74.25 176 LEU A N 1
ATOM 1350 C CA . LEU A 1 176 ? 12.445 1.235 -22.607 1.00 74.25 176 LEU A CA 1
ATOM 1351 C C . LEU A 1 176 ? 13.628 2.209 -22.668 1.00 74.25 176 LEU A C 1
ATOM 1353 O O . LEU A 1 176 ? 14.480 2.097 -23.547 1.00 74.25 176 LEU A O 1
ATOM 1357 N N . ASN A 1 177 ? 13.712 3.139 -21.712 1.00 73.19 177 ASN A N 1
ATOM 1358 C CA . ASN A 1 177 ? 14.817 4.087 -21.651 1.00 73.19 177 ASN A CA 1
ATOM 1359 C C . ASN A 1 177 ? 16.159 3.380 -21.387 1.00 73.19 177 ASN A C 1
ATOM 1361 O O . ASN A 1 177 ? 17.146 3.697 -22.046 1.00 73.19 177 ASN A O 1
ATOM 1365 N N . ARG A 1 178 ? 16.212 2.394 -20.477 1.00 78.75 178 ARG A N 1
ATOM 1366 C CA . ARG A 1 178 ? 17.429 1.590 -20.251 1.00 78.75 178 ARG A CA 1
ATOM 1367 C C . ARG A 1 178 ? 17.871 0.848 -21.511 1.00 78.75 178 ARG A C 1
ATOM 1369 O O . ARG A 1 178 ? 19.048 0.927 -21.862 1.00 78.75 178 ARG A O 1
ATOM 1376 N N . ASP A 1 179 ? 16.948 0.181 -22.197 1.00 82.19 179 ASP A N 1
ATOM 1377 C CA . ASP A 1 179 ? 17.245 -0.595 -23.406 1.00 82.19 179 ASP A CA 1
ATOM 1378 C C . ASP A 1 179 ? 17.737 0.316 -24.542 1.00 82.19 179 ASP A C 1
ATOM 1380 O O . ASP A 1 179 ? 18.723 0.007 -25.215 1.00 82.19 179 ASP A O 1
ATOM 1384 N N . TYR A 1 180 ? 17.117 1.491 -24.702 1.00 76.44 180 TYR A N 1
ATOM 1385 C CA . TYR A 1 180 ? 17.544 2.512 -25.659 1.00 76.44 180 TYR A CA 1
ATOM 1386 C C . TYR A 1 180 ? 18.969 3.018 -25.379 1.00 76.44 180 TYR A C 1
ATOM 1388 O O . TYR A 1 180 ? 19.798 3.078 -26.290 1.00 76.44 180 TYR A O 1
ATOM 1396 N N . GLN A 1 181 ? 19.296 3.329 -24.118 1.00 80.56 181 GLN A N 1
ATOM 1397 C CA . GLN A 1 181 ? 20.649 3.759 -23.740 1.00 80.56 181 GLN A CA 1
ATOM 1398 C C . GLN A 1 181 ? 21.689 2.647 -23.946 1.00 80.56 181 GLN A C 1
ATOM 1400 O O . GLN A 1 181 ? 22.790 2.920 -24.430 1.00 80.56 181 GLN A O 1
ATOM 1405 N N . ALA A 1 182 ? 21.342 1.393 -23.638 1.00 84.25 182 ALA A N 1
ATOM 1406 C CA . ALA A 1 182 ? 22.213 0.244 -23.875 1.00 84.25 182 ALA A CA 1
ATOM 1407 C C . ALA A 1 182 ? 22.492 0.037 -25.375 1.00 84.25 182 ALA A C 1
ATOM 1409 O O . ALA A 1 182 ? 23.641 -0.187 -25.761 1.00 84.25 182 ALA A O 1
ATOM 1410 N N . ALA A 1 183 ? 21.475 0.184 -26.230 1.00 83.06 183 ALA A N 1
ATOM 1411 C CA . ALA A 1 183 ? 21.628 0.102 -27.680 1.00 83.06 183 ALA A CA 1
ATOM 1412 C C . ALA A 1 183 ? 22.545 1.211 -28.229 1.00 83.06 183 ALA A C 1
ATOM 1414 O O . ALA A 1 183 ? 23.448 0.927 -29.017 1.00 83.06 183 ALA A O 1
ATOM 1415 N N . ILE A 1 184 ? 22.382 2.459 -27.768 1.00 84.81 184 ILE A N 1
ATOM 1416 C CA . ILE A 1 184 ? 23.271 3.574 -28.142 1.00 84.81 184 ILE A CA 1
ATOM 1417 C C . ILE A 1 184 ? 24.716 3.300 -27.712 1.00 84.81 184 ILE A C 1
ATOM 1419 O O . ILE A 1 184 ? 25.646 3.539 -28.486 1.00 84.81 184 ILE A O 1
ATOM 1423 N N . ALA A 1 185 ? 24.925 2.801 -26.492 1.00 82.12 185 ALA A N 1
ATOM 1424 C CA . ALA A 1 185 ? 26.258 2.476 -25.995 1.00 82.12 185 ALA A CA 1
ATOM 1425 C C . ALA A 1 185 ? 26.926 1.360 -26.819 1.00 82.12 185 ALA A C 1
ATOM 1427 O O . ALA A 1 185 ? 28.109 1.466 -27.135 1.00 82.12 185 ALA A O 1
ATOM 1428 N N . ALA A 1 186 ? 26.167 0.337 -27.226 1.00 78.06 186 ALA A N 1
ATOM 1429 C CA . ALA A 1 186 ? 26.662 -0.777 -28.038 1.00 78.06 186 ALA A CA 1
ATOM 1430 C C . ALA A 1 186 ? 27.019 -0.382 -29.484 1.00 78.06 186 ALA A C 1
ATOM 1432 O O . ALA A 1 186 ? 27.916 -0.973 -30.083 1.00 78.06 186 ALA A O 1
ATOM 1433 N N . VAL A 1 187 ? 26.339 0.621 -30.051 1.00 76.00 18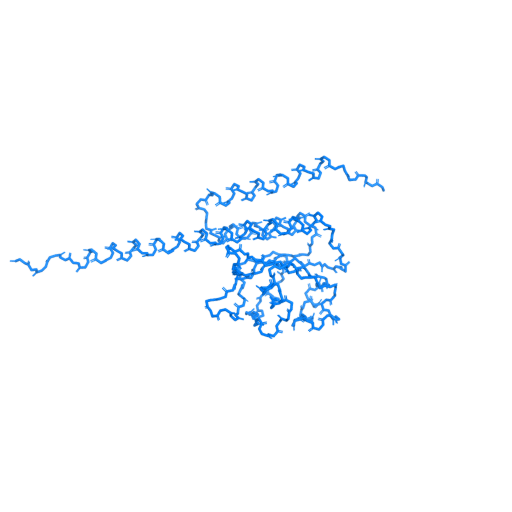7 VAL A N 1
ATOM 1434 C CA . VAL A 1 187 ? 26.693 1.182 -31.367 1.00 76.00 187 VAL A CA 1
ATOM 1435 C C . VAL A 1 187 ? 27.962 2.034 -31.276 1.00 76.00 187 VAL A C 1
ATOM 1437 O O . VAL A 1 187 ? 28.777 2.006 -32.187 1.00 76.00 187 VAL A O 1
ATOM 1440 N N . ARG A 1 188 ? 28.184 2.748 -30.164 1.00 69.12 188 ARG A N 1
ATOM 1441 C CA . ARG A 1 188 ? 29.393 3.569 -29.955 1.00 69.12 188 ARG A CA 1
ATOM 1442 C C . ARG A 1 188 ? 30.665 2.760 -29.696 1.00 69.12 188 ARG A C 1
ATOM 1444 O O . ARG A 1 188 ? 31.751 3.279 -29.918 1.00 69.12 188 ARG A O 1
ATOM 1451 N N . THR A 1 189 ? 30.551 1.521 -29.222 1.00 62.12 189 THR A N 1
ATOM 1452 C CA . THR A 1 189 ? 31.698 0.621 -29.008 1.00 62.12 189 THR A CA 1
ATOM 1453 C C . THR A 1 189 ? 32.051 -0.224 -30.235 1.00 62.12 189 THR A C 1
ATOM 1455 O O . THR A 1 189 ? 33.092 -0.876 -30.234 1.00 62.12 189 THR A O 1
ATOM 1458 N N . ARG A 1 190 ? 31.234 -0.203 -31.299 1.00 57.78 190 ARG A N 1
ATOM 1459 C CA . ARG A 1 190 ? 31.531 -0.847 -32.587 1.00 57.78 190 ARG A CA 1
ATOM 1460 C C . ARG A 1 190 ? 31.928 0.215 -33.629 1.00 57.78 190 ARG A C 1
ATOM 1462 O O . ARG A 1 190 ? 31.056 0.826 -34.234 1.00 57.78 190 ARG A O 1
ATOM 1469 N N . SER A 1 191 ? 33.247 0.349 -33.834 1.00 49.69 191 SER A N 1
ATOM 1470 C CA . SER A 1 191 ? 33.980 0.967 -34.972 1.00 49.69 191 SER A CA 1
ATOM 1471 C C . SER A 1 191 ? 34.550 2.393 -34.781 1.00 49.69 191 SER A C 1
ATOM 1473 O O . SER A 1 191 ? 33.834 3.240 -34.246 1.00 49.69 191 SER A O 1
ATOM 1475 N N . PRO A 1 192 ? 35.784 2.708 -35.279 1.00 48.81 192 PRO A N 1
ATOM 1476 C CA . PRO A 1 192 ? 36.651 1.931 -36.196 1.00 48.81 192 PRO A CA 1
ATOM 1477 C C . PRO A 1 192 ? 38.139 1.764 -35.762 1.00 48.81 192 PRO A C 1
ATOM 1479 O O . PRO A 1 192 ? 38.884 2.738 -35.718 1.00 48.81 192 PRO A O 1
ATOM 1482 N N . GLU A 1 193 ? 38.601 0.520 -35.566 1.00 45.47 193 GLU A N 1
ATOM 1483 C CA . GLU A 1 193 ? 40.036 0.137 -35.653 1.00 45.47 193 GLU A CA 1
ATOM 1484 C C . GLU A 1 193 ? 40.289 -1.021 -36.648 1.00 45.47 193 GLU A C 1
ATOM 1486 O O . GLU A 1 193 ? 41.392 -1.545 -36.736 1.00 45.47 193 GLU A O 1
ATOM 1491 N N . GLU A 1 194 ? 39.297 -1.398 -37.460 1.00 48.84 194 GLU A N 1
ATOM 1492 C CA . GLU A 1 194 ? 39.466 -2.411 -38.513 1.00 48.84 194 GLU A CA 1
ATOM 1493 C C . GLU A 1 194 ? 39.163 -1.806 -39.893 1.00 48.84 194 GLU A C 1
ATOM 1495 O O . GLU A 1 194 ? 38.099 -2.023 -40.472 1.00 48.84 194 GLU A O 1
ATOM 1500 N N . MET A 1 195 ? 40.105 -1.001 -40.390 1.00 39.44 195 MET A N 1
ATOM 1501 C CA . MET A 1 195 ? 40.342 -0.675 -41.805 1.00 39.44 195 MET A CA 1
ATOM 1502 C C . MET A 1 195 ? 41.814 -0.309 -41.976 1.00 39.44 195 MET A C 1
ATOM 1504 O O . MET A 1 195 ? 42.387 -0.706 -43.013 1.00 39.44 195 MET A O 1
#

Sequence (195 aa):
MTEDNPERISCDYFETLYGVARTVNSSLDVMQILQMIVSSTANALSVKACSLRLLGPDGRHLFFGAAYGLSAGYRAKGPVDVAHSEVDRLALAEGNPVYVANVRTDTRFQYGEQAHEEGIVSVLVTPLQVQDQAIGVLRVYSRVQREFTPAELELVEAIASLSAIAIENGRLYERLNRDYQAAIAAVRTRSPEEM

pLDDT: mean 85.19, std 14.82, range [37.31, 98.19]

Solvent-accessible surface area (backbone atoms only — not comparable to full-atom values): 10557 Å² total; per-residue (Å²): 138,79,84,79,54,68,70,59,54,54,48,54,51,47,53,50,50,49,54,49,56,57,52,65,74,44,99,62,62,52,66,58,52,46,38,49,50,22,43,50,52,18,59,78,68,71,40,51,19,16,32,36,29,34,47,40,98,82,75,44,38,33,36,84,71,27,68,27,72,69,57,71,69,72,64,67,72,63,61,45,50,38,91,67,18,52,50,57,39,47,9,46,72,71,66,42,72,37,79,40,61,36,33,80,78,40,82,47,43,70,56,20,67,64,36,42,76,74,49,38,25,11,39,40,36,31,31,14,42,53,96,92,40,55,53,25,36,35,36,43,30,24,63,46,76,59,87,78,50,72,70,55,49,53,49,53,51,51,50,21,40,53,48,28,52,40,51,49,53,39,54,51,51,55,47,52,52,51,55,52,51,51,51,54,52,57,53,68,71,61,75,88,90,88,131

Mean predicted aligned error: 9.6 Å

Radius of gyration: 19.74 Å; Cα contacts (8 Å, |Δi|>4): 296; chains: 1; bounding box: 67×34×61 Å